Protein AF-A0A950D1C5-F1 (afdb_monomer_lite)

Radius of gyration: 20.94 Å; chains: 1; bounding box: 61×50×45 Å

pLDDT: mean 92.1, std 10.23, range [41.41, 98.81]

Secondary structure (DSSP, 8-state):
------PPPP-------HHHHHHHHHHHHHHHTT-HHHHHHHHHHHHHHS--GGGGEEEEEEE--TTHHHHHHHTTEEEEEEEEETTEEEEEETTS---EEEEE-SSS-SEEEEEEEES-HHHHHHHTT-----BS-TT-SEEEEEE--SSSEEEEEEESS--S--SSSSHHHHTTTT-TTHHHHHHHHHHHHHT-----SSHHHHHHHHHHHHHHHHHHHT-HHHHHHHHHHHHHHHHHT-

Sequence (242 aa):
MSTATTVPAPVFDWKRWPESEALIENWIESALAGNAFAATLSERMPAETSARFQDWVDHLVVSDRPGLGRRLDGLGFVRQAAMYTVGVPVHAHENGIFPRVALASGSGPEVREVALKVESVADFSRAHDLGLEIEGYALGPYRVGRIPGERTSLAVVERRGYAGFEPFPGELAREGRMRPHAARDALAARDLWLARRRRFDDDAEGFDATEATLARMIELAGSVDLACHLVFEVERAYWQSR

Structure (mmCIF, N/CA/C/O backbone):
data_AF-A0A950D1C5-F1
#
_entry.id   AF-A0A950D1C5-F1
#
loop_
_atom_site.group_PDB
_atom_site.id
_atom_site.type_symbol
_atom_site.label_atom_id
_atom_site.label_alt_id
_atom_site.label_comp_id
_atom_site.label_asym_id
_atom_site.label_entity_id
_atom_site.label_seq_id
_atom_site.pdbx_PDB_ins_code
_atom_site.Cartn_x
_atom_site.Cartn_y
_atom_site.Cartn_z
_atom_site.occupancy
_atom_site.B_iso_or_equiv
_atom_site.auth_seq_id
_atom_site.auth_comp_id
_atom_site.auth_asym_id
_atom_site.auth_atom_id
_atom_site.pdbx_PDB_model_num
ATOM 1 N N . MET A 1 1 ? 41.773 30.738 -9.554 1.00 41.41 1 MET A N 1
ATOM 2 C CA . MET A 1 1 ? 41.264 29.401 -9.188 1.00 41.41 1 MET A CA 1
ATOM 3 C C . MET A 1 1 ? 40.252 29.596 -8.075 1.00 41.41 1 MET A C 1
ATOM 5 O O . MET A 1 1 ? 40.636 30.077 -7.019 1.00 41.41 1 MET A O 1
ATOM 9 N N . SER A 1 2 ? 38.968 29.364 -8.352 1.00 44.12 2 SER A N 1
ATOM 10 C CA . SER A 1 2 ? 37.895 29.494 -7.362 1.00 44.12 2 SER A CA 1
ATOM 11 C C . SER A 1 2 ? 37.718 28.137 -6.687 1.00 44.12 2 SER A C 1
ATOM 13 O O . SER A 1 2 ? 37.431 27.147 -7.356 1.00 44.12 2 SER A O 1
ATOM 15 N N . THR A 1 3 ? 38.000 28.066 -5.391 1.00 42.56 3 THR A N 1
ATOM 16 C CA . THR A 1 3 ? 37.797 26.873 -4.569 1.00 42.56 3 THR A CA 1
ATOM 17 C C . THR A 1 3 ? 36.303 26.694 -4.332 1.00 42.56 3 THR A C 1
ATOM 19 O O . THR A 1 3 ? 35.698 27.478 -3.601 1.00 42.56 3 THR A O 1
ATOM 22 N N . ALA A 1 4 ? 35.712 25.677 -4.958 1.00 55.22 4 ALA A N 1
ATOM 23 C CA . ALA A 1 4 ? 34.354 25.246 -4.663 1.00 55.22 4 ALA A CA 1
ATOM 24 C C . ALA A 1 4 ? 34.269 24.837 -3.186 1.00 55.22 4 ALA A C 1
ATOM 26 O O . ALA A 1 4 ? 34.989 23.947 -2.734 1.00 55.22 4 ALA A O 1
ATOM 27 N N . THR A 1 5 ? 33.425 25.525 -2.423 1.00 52.59 5 THR A N 1
ATOM 28 C CA . THR A 1 5 ? 33.129 25.180 -1.034 1.00 52.59 5 THR A CA 1
ATOM 29 C C . THR A 1 5 ? 32.331 23.880 -1.029 1.00 52.59 5 THR A C 1
ATOM 31 O O . THR A 1 5 ? 31.170 23.855 -1.430 1.00 52.59 5 THR A O 1
ATOM 34 N N . THR A 1 6 ? 32.962 22.785 -0.615 1.00 61.16 6 THR A N 1
ATOM 35 C CA . THR A 1 6 ? 32.307 21.492 -0.420 1.00 61.16 6 THR A CA 1
ATOM 36 C C . THR A 1 6 ? 31.321 21.622 0.738 1.00 61.16 6 THR A C 1
ATOM 38 O O . THR A 1 6 ? 31.725 21.761 1.892 1.00 61.16 6 THR A O 1
ATOM 41 N N . VAL A 1 7 ? 30.022 21.621 0.440 1.00 68.94 7 VAL A N 1
ATOM 42 C CA . VAL A 1 7 ? 28.984 21.537 1.473 1.00 68.94 7 VAL A CA 1
ATOM 43 C C . VAL A 1 7 ? 29.065 20.131 2.082 1.00 68.94 7 VAL A C 1
ATOM 45 O O . VAL A 1 7 ? 29.028 19.158 1.323 1.00 68.94 7 VAL A O 1
ATOM 48 N N . PRO A 1 8 ? 29.228 19.983 3.409 1.00 70.56 8 PRO A N 1
ATOM 49 C CA . PRO A 1 8 ? 29.255 18.668 4.036 1.00 70.56 8 PRO A CA 1
ATOM 50 C C . PRO A 1 8 ? 27.922 17.950 3.798 1.00 70.56 8 PRO A C 1
ATOM 52 O O . PRO A 1 8 ? 26.857 18.566 3.861 1.00 70.56 8 PRO A O 1
ATOM 55 N N . ALA A 1 9 ? 27.988 16.649 3.506 1.00 71.38 9 ALA A N 1
ATOM 56 C CA . ALA A 1 9 ? 26.797 15.830 3.319 1.00 71.38 9 ALA A CA 1
ATOM 57 C C . ALA A 1 9 ? 25.926 15.865 4.591 1.00 71.38 9 ALA A C 1
ATOM 59 O O . ALA A 1 9 ? 26.476 15.854 5.698 1.00 71.38 9 ALA A O 1
ATOM 60 N N . PRO A 1 10 ? 24.588 15.915 4.460 1.00 70.94 10 PRO A N 1
ATOM 61 C CA . PRO A 1 10 ? 23.704 15.896 5.616 1.00 70.94 10 PRO A CA 1
ATOM 62 C C . PRO A 1 10 ? 23.944 14.621 6.431 1.00 70.94 10 PRO A C 1
ATOM 64 O O . PRO A 1 10 ?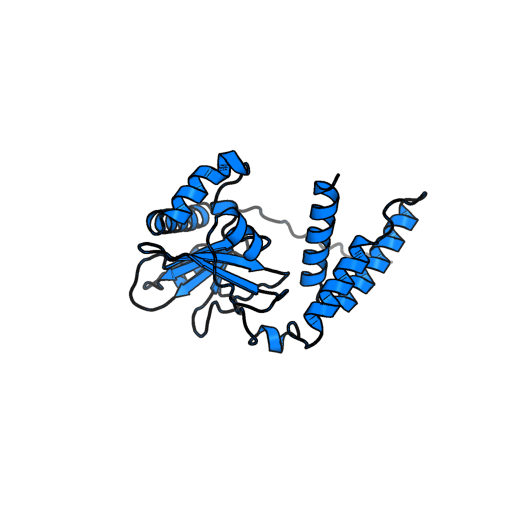 23.961 13.514 5.892 1.00 70.94 10 PRO A O 1
ATOM 67 N N . VAL A 1 11 ? 24.148 14.783 7.738 1.00 76.62 11 VAL A N 1
ATOM 68 C CA . VAL A 1 11 ? 24.263 13.660 8.672 1.00 76.62 11 VAL A CA 1
ATOM 69 C C . VAL A 1 11 ? 22.859 13.111 8.898 1.00 76.62 11 VAL A C 1
ATOM 71 O O . VAL A 1 11 ? 22.006 13.803 9.450 1.00 76.62 11 VAL A O 1
ATOM 74 N N . PHE A 1 12 ? 22.607 11.889 8.436 1.00 73.06 12 PHE A N 1
ATOM 75 C CA . PHE A 1 12 ? 21.336 11.209 8.661 1.00 73.06 12 PHE A CA 1
ATOM 76 C C . PHE A 1 12 ? 21.314 10.607 10.073 1.00 73.06 12 PHE A C 1
ATOM 78 O O . PHE A 1 12 ? 22.155 9.766 10.398 1.00 73.06 12 PHE A O 1
ATOM 85 N N . ASP A 1 13 ? 20.373 11.047 10.910 1.00 77.50 13 ASP A N 1
ATOM 86 C CA . ASP A 1 13 ? 20.197 10.556 12.281 1.00 77.50 13 ASP A CA 1
ATOM 87 C C . ASP A 1 13 ? 19.170 9.415 12.317 1.00 77.50 13 ASP A C 1
ATOM 89 O O . ASP A 1 13 ? 17.963 9.625 12.172 1.00 77.50 13 ASP A O 1
ATOM 93 N N . TRP A 1 14 ? 19.654 8.182 12.485 1.00 78.75 14 TRP A N 1
ATOM 94 C CA . TRP A 1 14 ? 18.808 6.993 12.579 1.00 78.75 14 TRP A CA 1
ATOM 95 C C . TRP A 1 14 ? 18.100 6.937 13.937 1.00 78.75 14 TRP A C 1
ATOM 97 O O . TRP A 1 14 ? 18.590 6.344 14.901 1.00 78.75 14 TRP A O 1
ATOM 107 N N . LYS A 1 15 ? 16.903 7.523 14.001 1.00 86.69 15 LYS A N 1
ATOM 108 C CA . LYS A 1 15 ? 16.048 7.493 15.189 1.00 86.69 15 LYS A CA 1
ATOM 109 C C . LYS A 1 15 ? 15.131 6.263 15.209 1.00 86.69 15 LYS A C 1
ATOM 111 O O . L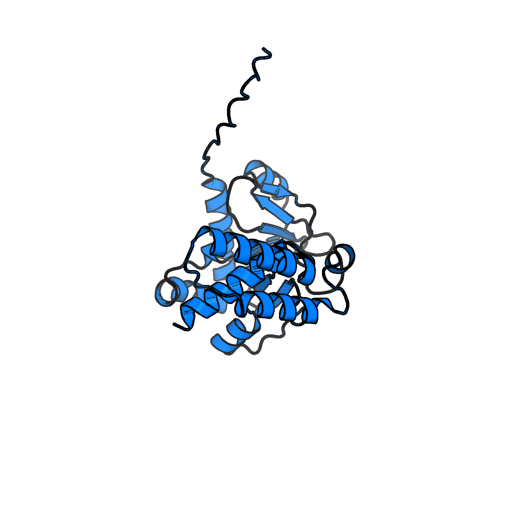YS A 1 15 ? 14.536 5.891 14.202 1.00 86.69 15 LYS A O 1
ATOM 116 N N . ARG A 1 16 ? 14.976 5.662 16.394 1.00 91.00 16 ARG A N 1
ATOM 117 C CA . ARG A 1 16 ? 13.954 4.637 16.677 1.00 91.00 16 ARG A CA 1
ATOM 118 C C . ARG A 1 16 ? 12.670 5.284 17.203 1.00 91.00 16 ARG A C 1
ATOM 120 O O . ARG A 1 16 ? 12.738 6.316 17.869 1.00 91.00 16 ARG A O 1
ATOM 127 N N . TRP A 1 17 ? 11.531 4.639 16.954 1.00 94.62 17 TRP A N 1
ATOM 128 C CA . TRP A 1 17 ? 10.194 5.149 17.292 1.00 94.62 17 TRP A CA 1
ATOM 129 C C . TRP A 1 17 ? 9.341 4.098 18.031 1.00 94.62 17 TRP A C 1
ATOM 131 O O . TRP A 1 17 ? 8.301 3.687 17.516 1.00 94.62 17 TRP A O 1
ATOM 141 N N . PRO A 1 18 ? 9.779 3.621 19.213 1.00 96.00 18 PRO A N 1
ATOM 142 C CA . PRO A 1 18 ? 9.128 2.504 19.901 1.00 96.00 18 PRO A CA 1
ATOM 143 C C . PRO A 1 18 ? 7.702 2.828 20.367 1.00 96.00 18 PRO A C 1
ATOM 145 O O . PRO A 1 18 ? 6.844 1.954 20.374 1.00 96.00 18 PRO A O 1
ATOM 148 N N . GLU A 1 19 ? 7.406 4.080 20.724 1.00 97.56 19 GLU A N 1
ATOM 149 C CA . GLU A 1 19 ? 6.050 4.484 21.107 1.00 97.56 19 GLU A CA 1
ATOM 150 C C . GLU A 1 19 ? 5.089 4.498 19.909 1.00 97.56 19 GLU A C 1
ATOM 152 O O . GLU A 1 19 ? 3.907 4.179 20.062 1.00 97.56 19 GLU A O 1
ATOM 157 N N . SER A 1 20 ? 5.590 4.853 18.722 1.00 97.19 20 SER A N 1
ATOM 158 C CA . SER A 1 20 ? 4.832 4.800 17.468 1.00 97.19 20 SER A CA 1
ATOM 159 C C . SER A 1 20 ? 4.580 3.352 17.056 1.00 97.19 20 SER A C 1
ATOM 161 O O . SER A 1 20 ? 3.451 3.006 16.722 1.00 97.19 20 SER A O 1
ATOM 163 N N . GLU A 1 21 ? 5.603 2.500 17.154 1.00 96.88 21 GLU A N 1
ATOM 164 C CA . GLU A 1 21 ? 5.503 1.058 16.911 1.00 96.88 21 GLU A CA 1
ATOM 165 C C . GLU A 1 21 ? 4.466 0.412 17.832 1.00 96.88 21 GLU A C 1
ATOM 167 O O . GLU A 1 21 ? 3.489 -0.147 17.341 1.00 96.88 21 GLU A O 1
ATOM 172 N N . ALA A 1 22 ? 4.585 0.613 19.147 1.00 97.88 22 ALA A N 1
ATOM 173 C CA . ALA A 1 22 ? 3.641 0.070 20.116 1.00 97.88 22 ALA A CA 1
ATOM 174 C C . ALA A 1 22 ? 2.200 0.549 19.867 1.00 97.88 22 ALA A C 1
ATOM 176 O O . ALA A 1 22 ? 1.253 -0.213 20.048 1.00 97.88 22 ALA A O 1
ATOM 177 N N . LEU A 1 23 ? 1.991 1.806 19.455 1.00 97.94 23 LEU A N 1
ATOM 178 C CA . LEU A 1 23 ? 0.652 2.289 19.103 1.00 97.94 23 LEU A CA 1
ATOM 179 C C . LEU A 1 23 ? 0.067 1.522 17.908 1.00 97.94 23 LEU A C 1
ATOM 181 O O . LEU A 1 23 ? -1.087 1.098 17.966 1.00 97.94 23 LEU A O 1
ATOM 185 N N . ILE A 1 24 ? 0.853 1.353 16.844 1.00 98.31 24 ILE A N 1
ATOM 186 C CA . ILE A 1 24 ? 0.426 0.646 15.634 1.00 98.31 24 ILE A CA 1
ATOM 187 C C . ILE A 1 24 ? 0.171 -0.835 15.928 1.00 98.31 24 ILE A C 1
ATOM 189 O O . ILE A 1 24 ? -0.862 -1.355 15.510 1.00 98.31 24 ILE A O 1
ATOM 193 N N . GLU A 1 25 ? 1.054 -1.498 16.675 1.00 98.25 25 GLU A N 1
ATOM 194 C CA . GLU A 1 25 ? 0.898 -2.907 17.051 1.00 98.25 25 GLU A CA 1
ATOM 195 C C . GLU A 1 25 ? -0.391 -3.133 17.847 1.00 98.25 25 GLU A C 1
ATOM 197 O O . GLU A 1 25 ? -1.196 -3.981 17.470 1.00 98.25 25 GLU A O 1
ATOM 202 N N . ASN A 1 26 ? -0.673 -2.290 18.848 1.00 98.44 26 ASN A N 1
ATOM 203 C CA . ASN A 1 26 ? -1.920 -2.366 19.617 1.00 98.44 26 ASN A CA 1
ATOM 204 C C . ASN A 1 26 ? -3.172 -2.214 18.731 1.00 98.44 26 ASN A C 1
ATOM 206 O O . ASN A 1 26 ? -4.191 -2.873 18.954 1.00 98.44 26 ASN A O 1
ATOM 210 N N . TRP A 1 27 ? -3.129 -1.345 17.715 1.00 98.69 27 TRP A N 1
ATOM 211 C CA . TRP A 1 27 ? -4.243 -1.207 16.775 1.00 98.69 27 TRP A CA 1
ATOM 212 C C . TRP A 1 27 ? -4.385 -2.409 15.845 1.00 98.69 27 TRP A C 1
ATOM 214 O O . TRP A 1 27 ? -5.510 -2.836 15.587 1.00 98.69 27 TRP A O 1
ATOM 224 N N . ILE A 1 28 ? -3.281 -2.982 15.371 1.00 98.69 28 ILE A N 1
ATOM 225 C CA . ILE A 1 28 ? -3.317 -4.201 14.557 1.00 98.69 28 ILE A CA 1
ATOM 226 C C . ILE A 1 28 ? -3.878 -5.362 15.385 1.00 98.69 28 ILE A C 1
ATOM 228 O O . ILE A 1 28 ? -4.788 -6.043 14.921 1.00 98.69 28 ILE A O 1
ATOM 232 N N . GLU A 1 29 ? -3.436 -5.547 16.628 1.00 98.50 29 GLU A N 1
ATOM 233 C CA . GLU A 1 29 ? -3.978 -6.568 17.535 1.00 98.50 29 GLU A CA 1
ATOM 234 C C . GLU A 1 29 ? -5.486 -6.391 17.769 1.00 98.50 29 GLU A C 1
ATOM 236 O O . GLU A 1 29 ? -6.257 -7.348 17.658 1.00 98.50 29 GLU A O 1
ATOM 241 N N . SER A 1 30 ? -5.930 -5.156 18.024 1.00 98.19 30 SER A N 1
ATOM 242 C CA . SER A 1 30 ? -7.352 -4.821 18.177 1.00 98.19 30 SER A CA 1
ATOM 243 C C . SER A 1 30 ? -8.161 -5.145 16.914 1.00 98.19 30 SER A C 1
ATOM 245 O O . SER A 1 30 ? -9.272 -5.674 17.008 1.00 98.19 30 SER A O 1
ATOM 247 N N . ALA A 1 31 ? -7.589 -4.888 15.733 1.00 98.50 31 ALA A N 1
ATOM 248 C CA . ALA A 1 31 ? -8.197 -5.209 14.448 1.00 98.50 31 ALA A CA 1
ATOM 249 C C . ALA A 1 31 ? -8.311 -6.718 14.206 1.00 98.50 31 ALA A C 1
ATOM 251 O O . ALA A 1 31 ? -9.371 -7.187 13.791 1.00 98.50 31 ALA A O 1
ATOM 252 N N . LEU A 1 32 ? -7.256 -7.485 14.502 1.00 98.62 32 LEU A N 1
ATOM 253 C CA . LEU A 1 32 ? -7.265 -8.948 14.399 1.00 98.62 32 LEU A CA 1
ATOM 254 C C . LEU A 1 32 ? -8.307 -9.552 15.352 1.00 98.62 32 LEU A C 1
ATOM 256 O O . LEU A 1 32 ? -9.095 -10.403 14.952 1.00 98.62 32 LEU A O 1
ATOM 260 N N . ALA A 1 33 ? -8.421 -9.028 16.575 1.00 98.31 33 ALA A N 1
ATOM 261 C CA . ALA A 1 33 ? -9.477 -9.408 17.518 1.00 98.31 33 ALA A CA 1
ATOM 262 C C . ALA A 1 33 ? -10.895 -8.962 17.090 1.00 98.31 33 ALA A C 1
ATOM 264 O O . ALA A 1 33 ? -11.879 -9.247 17.783 1.00 98.31 33 ALA A O 1
ATOM 265 N N . GLY A 1 34 ? -11.019 -8.187 16.013 1.00 98.12 34 GLY A N 1
ATOM 266 C CA . GLY A 1 34 ? -12.277 -7.729 15.427 1.00 98.12 34 GLY A CA 1
ATOM 267 C C . GLY A 1 34 ? -12.612 -8.375 14.084 1.00 98.12 34 GLY A C 1
ATOM 268 O O . GLY A 1 34 ? -13.634 -7.990 13.511 1.00 98.12 34 GLY A O 1
ATOM 269 N N . ASN A 1 35 ? -11.767 -9.284 13.582 1.00 98.69 35 ASN A N 1
ATOM 270 C CA . ASN A 1 35 ? -11.946 -9.968 12.306 1.00 98.69 35 ASN A CA 1
ATOM 271 C C . ASN A 1 35 ? -11.338 -11.383 12.345 1.00 98.69 35 ASN A C 1
ATOM 273 O O . ASN A 1 35 ? -10.126 -11.549 12.185 1.00 98.69 35 ASN A O 1
ATOM 277 N N . ALA A 1 36 ? -12.176 -12.410 12.515 1.00 98.62 36 ALA A N 1
ATOM 278 C CA . ALA A 1 36 ? -11.707 -13.795 12.630 1.00 98.62 36 ALA A CA 1
ATOM 279 C C . ALA A 1 36 ? -10.876 -14.272 11.422 1.00 98.62 36 ALA A C 1
ATOM 281 O O . ALA A 1 36 ? -9.871 -14.960 11.600 1.00 98.62 36 ALA A O 1
ATOM 282 N N . PHE A 1 37 ? -11.245 -13.875 10.199 1.00 98.62 37 PHE A N 1
ATOM 283 C CA . PHE A 1 37 ? -10.479 -14.235 9.003 1.00 98.62 37 PHE A CA 1
ATOM 284 C C . PHE A 1 37 ? -9.066 -13.634 9.039 1.00 98.62 37 PHE A C 1
ATOM 286 O O . PHE A 1 37 ? -8.088 -14.342 8.792 1.00 98.62 37 PHE A O 1
ATOM 293 N N . ALA A 1 38 ? -8.945 -12.348 9.382 1.00 98.62 38 ALA A N 1
ATOM 294 C CA . ALA A 1 38 ? -7.652 -11.678 9.496 1.00 98.62 38 ALA A CA 1
ATOM 295 C C . ALA A 1 38 ? -6.781 -12.306 10.595 1.00 98.62 38 ALA A C 1
ATOM 297 O O . ALA A 1 38 ? -5.585 -12.496 10.383 1.00 98.62 38 ALA A O 1
ATOM 298 N N . ALA A 1 39 ? -7.373 -12.674 11.737 1.00 98.75 39 ALA A N 1
ATOM 299 C CA . ALA A 1 39 ? -6.669 -13.359 12.821 1.00 98.75 39 ALA A CA 1
ATOM 300 C C . ALA A 1 39 ? -6.081 -14.700 12.360 1.00 98.75 39 ALA A C 1
ATOM 302 O O . ALA A 1 39 ? -4.876 -14.915 12.477 1.00 98.75 39 ALA A O 1
ATOM 303 N N . THR A 1 40 ? -6.898 -15.562 11.745 1.00 98.56 40 THR A N 1
ATOM 304 C CA . THR A 1 40 ? -6.429 -16.849 11.210 1.00 98.56 40 THR A CA 1
ATOM 305 C C . THR A 1 40 ? -5.371 -16.669 10.123 1.00 98.56 40 THR A C 1
ATOM 307 O O . THR A 1 40 ? -4.410 -17.435 10.058 1.00 98.56 40 THR A O 1
ATOM 310 N N . LEU A 1 41 ? -5.513 -15.659 9.261 1.00 98.38 41 LEU A N 1
ATOM 311 C CA . LEU A 1 41 ? -4.489 -15.343 8.270 1.00 98.38 41 LEU A CA 1
ATOM 312 C C . LEU A 1 41 ? -3.169 -14.939 8.945 1.00 98.38 41 LEU A C 1
ATOM 314 O O . LEU A 1 41 ? -2.120 -15.466 8.584 1.00 98.38 41 LEU A O 1
ATOM 318 N N . SER A 1 42 ? -3.226 -14.065 9.952 1.00 98.50 42 SER A N 1
ATOM 319 C CA . SER A 1 42 ? -2.058 -13.610 10.714 1.00 98.50 42 SER A CA 1
ATOM 320 C C . SER A 1 42 ? -1.301 -14.765 11.376 1.00 98.50 42 SER A C 1
ATOM 322 O O . SER A 1 42 ? -0.075 -14.813 11.308 1.00 98.50 42 SER A O 1
ATOM 324 N N . GLU A 1 43 ? -2.016 -15.742 11.940 1.00 98.38 43 GLU A N 1
ATOM 325 C CA . GLU A 1 43 ? -1.421 -16.944 12.544 1.00 98.38 43 GLU A CA 1
ATOM 326 C C . GLU A 1 43 ? -0.670 -17.816 11.524 1.00 98.38 43 GLU A C 1
ATOM 328 O O . GLU A 1 43 ? 0.357 -18.417 11.845 1.00 98.38 43 GLU A O 1
ATOM 333 N N . AR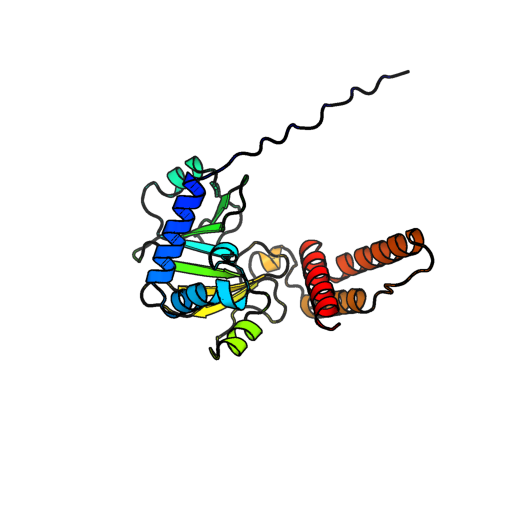G A 1 44 ? -1.164 -17.879 10.284 1.00 98.00 44 ARG A N 1
ATOM 334 C CA . ARG A 1 44 ? -0.603 -18.715 9.213 1.00 98.00 44 ARG A CA 1
ATOM 335 C C . ARG A 1 44 ? 0.600 -18.083 8.517 1.00 98.00 44 ARG A C 1
ATOM 337 O O . ARG A 1 44 ? 1.522 -18.800 8.124 1.00 98.00 44 ARG A O 1
ATOM 344 N N . MET A 1 45 ? 0.612 -16.757 8.369 1.00 97.44 45 MET A N 1
ATOM 345 C CA . MET A 1 45 ? 1.624 -16.030 7.590 1.00 97.44 45 MET A CA 1
ATOM 346 C C . MET A 1 45 ? 3.081 -16.344 7.980 1.00 97.44 45 MET A C 1
ATOM 348 O O . MET A 1 45 ? 3.877 -16.599 7.075 1.00 97.44 45 MET A O 1
ATOM 352 N N . PRO A 1 46 ? 3.472 -16.434 9.267 1.00 97.62 46 PRO A N 1
ATOM 353 C CA . PRO A 1 46 ? 4.849 -16.779 9.616 1.00 97.62 46 PRO A CA 1
ATOM 354 C C . PRO A 1 46 ? 5.294 -18.129 9.041 1.00 97.62 46 PRO A C 1
ATOM 356 O O . PRO A 1 46 ? 6.415 -18.248 8.549 1.00 97.62 46 PRO A O 1
ATOM 359 N N . ALA A 1 47 ? 4.413 -19.133 9.058 1.00 97.81 47 ALA A N 1
ATOM 360 C CA . ALA A 1 47 ? 4.713 -20.465 8.543 1.00 97.81 47 ALA A CA 1
ATOM 361 C C . ALA A 1 47 ? 4.668 -20.529 7.008 1.00 97.81 47 ALA A C 1
ATOM 363 O O . ALA A 1 47 ? 5.475 -21.230 6.402 1.00 97.81 47 ALA A O 1
ATOM 364 N N . GLU A 1 48 ? 3.741 -19.804 6.378 1.00 96.19 48 GLU A N 1
ATOM 365 C CA . GLU A 1 48 ? 3.513 -19.873 4.927 1.00 96.19 48 GLU A CA 1
ATOM 366 C C . GLU A 1 48 ? 4.408 -18.918 4.124 1.00 96.19 48 GLU A C 1
ATOM 368 O O . GLU A 1 48 ? 4.749 -19.212 2.979 1.00 96.19 48 GLU A O 1
ATOM 373 N N . THR A 1 49 ? 4.805 -17.783 4.704 1.00 93.19 49 THR A N 1
ATOM 374 C CA . THR A 1 49 ? 5.515 -16.711 3.987 1.00 93.19 49 THR A CA 1
ATOM 375 C C . THR A 1 49 ? 6.756 -16.195 4.711 1.00 93.19 49 THR A C 1
ATOM 377 O O . THR A 1 49 ? 7.426 -15.311 4.181 1.00 93.19 49 THR A O 1
ATOM 380 N N . SER A 1 50 ? 7.068 -16.695 5.916 1.00 95.75 50 SER A N 1
ATOM 381 C CA . SER A 1 50 ? 8.153 -16.165 6.767 1.00 95.75 50 SER A CA 1
ATOM 382 C C . SER A 1 50 ? 8.041 -14.658 7.045 1.00 95.75 50 SER A C 1
ATOM 384 O O . SER A 1 50 ? 9.044 -13.993 7.296 1.00 95.75 50 SER A O 1
ATOM 386 N N . ALA A 1 51 ? 6.821 -14.115 7.002 1.00 95.75 51 ALA A N 1
ATOM 387 C CA . ALA A 1 51 ? 6.530 -12.709 7.264 1.00 95.75 51 ALA A CA 1
ATOM 388 C C . ALA A 1 51 ? 5.413 -12.579 8.302 1.00 95.75 51 ALA A C 1
ATOM 390 O O . ALA A 1 51 ? 4.610 -13.496 8.480 1.00 95.75 51 ALA A O 1
ATOM 391 N N . ARG A 1 52 ? 5.353 -11.435 8.988 1.00 97.00 52 ARG A N 1
ATOM 392 C CA . ARG A 1 52 ? 4.276 -11.134 9.937 1.00 97.00 52 ARG A CA 1
ATOM 393 C C . ARG A 1 52 ? 3.178 -10.349 9.229 1.00 97.00 52 ARG A C 1
ATOM 395 O O . ARG A 1 52 ? 3.461 -9.568 8.324 1.00 97.00 52 ARG A O 1
ATOM 402 N N . PHE A 1 53 ? 1.940 -10.477 9.702 1.00 97.81 53 PHE A N 1
ATOM 403 C CA . PHE A 1 53 ? 0.808 -9.696 9.189 1.00 97.81 53 PHE A CA 1
ATOM 404 C C . PHE A 1 53 ? 1.080 -8.185 9.221 1.00 97.81 53 PHE A C 1
ATOM 406 O O . PHE A 1 53 ? 0.819 -7.488 8.245 1.00 97.81 53 PHE A O 1
ATOM 413 N N . GLN A 1 54 ? 1.674 -7.688 10.313 1.00 96.81 54 GLN A N 1
ATOM 414 C CA . GLN A 1 54 ? 1.998 -6.267 10.490 1.00 96.81 54 GLN A CA 1
ATOM 415 C C . GLN A 1 54 ? 2.953 -5.711 9.427 1.00 96.81 54 GLN A C 1
ATOM 417 O O . GLN A 1 54 ? 2.851 -4.539 9.079 1.00 96.81 54 GLN A O 1
ATOM 422 N N . ASP A 1 55 ? 3.831 -6.553 8.870 1.00 95.94 55 ASP A N 1
ATOM 423 C CA . ASP A 1 55 ? 4.786 -6.140 7.836 1.00 95.94 55 ASP A CA 1
ATOM 424 C C . ASP A 1 55 ? 4.078 -5.865 6.489 1.00 95.94 55 ASP A C 1
ATOM 426 O O . ASP A 1 55 ? 4.666 -5.283 5.580 1.00 95.94 55 ASP A O 1
ATOM 430 N N . TRP A 1 56 ? 2.817 -6.295 6.350 1.00 97.38 56 TRP A N 1
ATOM 431 C CA . TRP A 1 56 ? 2.012 -6.210 5.127 1.00 97.38 56 TRP A CA 1
ATOM 432 C C . TRP A 1 56 ? 0.851 -5.214 5.253 1.00 97.38 56 TRP A C 1
ATOM 434 O O . TRP A 1 56 ? 0.089 -5.033 4.302 1.00 97.38 56 TRP A O 1
ATOM 444 N N . VAL A 1 57 ? 0.681 -4.565 6.409 1.00 98.56 57 VAL A N 1
ATOM 445 C CA . VAL A 1 57 ? -0.403 -3.597 6.611 1.00 98.56 57 VAL A CA 1
ATOM 446 C C . VAL A 1 57 ? -0.135 -2.341 5.777 1.00 98.56 57 VAL A C 1
ATOM 448 O O . VAL A 1 57 ? 0.865 -1.652 5.953 1.00 98.56 57 VAL A O 1
ATOM 451 N N . ASP A 1 58 ? -1.061 -2.030 4.871 1.00 98.31 58 ASP A N 1
ATOM 452 C CA . ASP A 1 58 ? -1.032 -0.839 4.019 1.00 98.31 58 ASP A CA 1
ATOM 453 C C . ASP A 1 58 ? -1.396 0.416 4.823 1.00 98.31 58 ASP A C 1
ATOM 455 O O . ASP A 1 58 ? -0.693 1.431 4.819 1.00 98.31 58 ASP A O 1
ATOM 459 N N . HIS A 1 59 ? -2.527 0.340 5.524 1.00 98.69 59 HIS A N 1
ATOM 460 C CA . HIS A 1 59 ? -3.058 1.421 6.337 1.00 98.69 59 HIS A CA 1
ATOM 461 C C . HIS A 1 59 ? -4.067 0.912 7.373 1.00 98.69 59 HIS A C 1
ATOM 463 O O . HIS A 1 59 ? -4.546 -0.223 7.319 1.00 98.69 59 HIS A O 1
ATOM 469 N N . LEU A 1 60 ? -4.403 1.791 8.313 1.00 98.75 60 LEU A N 1
ATOM 470 C CA . LEU A 1 60 ? -5.431 1.599 9.329 1.00 98.75 60 LEU A CA 1
ATOM 471 C C . LEU A 1 60 ? -6.468 2.715 9.222 1.00 98.75 60 LEU A C 1
ATOM 473 O O . LEU A 1 60 ? -6.112 3.885 9.065 1.00 98.75 60 LEU A O 1
ATOM 477 N N . VAL A 1 61 ? -7.744 2.370 9.374 1.00 98.56 61 VAL A N 1
ATOM 478 C CA . VAL A 1 61 ? -8.822 3.340 9.585 1.00 98.56 61 VAL A CA 1
ATOM 479 C C . VAL A 1 61 ? -9.236 3.269 11.045 1.00 98.56 61 VAL A C 1
ATOM 481 O O . VAL A 1 61 ? -9.835 2.287 11.493 1.00 98.56 61 VAL A O 1
ATOM 484 N N . VAL A 1 62 ? -8.929 4.321 11.796 1.00 98.38 62 VAL A N 1
ATOM 485 C CA . VAL A 1 62 ? -9.187 4.404 13.236 1.00 98.38 62 VAL A CA 1
ATOM 486 C C . VAL A 1 62 ? -10.221 5.481 13.532 1.00 98.38 62 VAL A C 1
ATOM 488 O O . VAL A 1 62 ? -10.323 6.490 12.834 1.00 98.38 62 VAL A O 1
ATOM 491 N N . SER A 1 63 ? -11.024 5.265 14.568 1.00 97.38 63 SER A N 1
ATOM 492 C CA . SER A 1 63 ? -12.007 6.247 15.012 1.00 97.38 63 SER A CA 1
ATOM 493 C C . SER A 1 63 ? -11.312 7.491 15.563 1.00 97.38 63 SER A C 1
ATOM 495 O O . SER A 1 63 ? -10.505 7.395 16.486 1.00 97.38 63 SER A O 1
ATOM 497 N N . ASP A 1 64 ? -11.681 8.663 15.052 1.00 96.19 64 ASP A N 1
ATOM 498 C CA . ASP A 1 64 ? -11.152 9.942 15.522 1.00 96.19 64 ASP A CA 1
ATOM 499 C C . ASP A 1 64 ? -11.691 10.269 16.923 1.00 96.19 64 ASP A C 1
ATOM 501 O O . ASP A 1 64 ? -12.849 10.662 17.104 1.00 96.19 64 ASP A O 1
ATOM 505 N N . ARG A 1 65 ? -10.859 10.036 17.942 1.00 93.12 65 ARG A N 1
ATOM 506 C CA . ARG A 1 65 ? -11.162 10.339 19.346 1.00 93.12 65 ARG A CA 1
ATOM 507 C C . ARG A 1 65 ? -10.526 11.675 19.742 1.00 93.12 65 ARG A C 1
ATOM 509 O O . ARG A 1 65 ? -9.446 12.001 19.248 1.00 93.12 65 ARG A O 1
ATOM 516 N N . PRO A 1 66 ? -11.131 12.437 20.675 1.00 93.88 66 PRO A N 1
ATOM 517 C CA . PRO A 1 66 ? -10.571 13.708 21.123 1.00 93.88 66 PRO A CA 1
ATOM 518 C C . PRO A 1 66 ? -9.088 13.600 21.501 1.00 93.88 66 PRO A C 1
ATOM 520 O O . PRO A 1 66 ? -8.707 12.790 22.342 1.00 93.88 66 PRO A O 1
ATOM 523 N N . GLY A 1 67 ? -8.252 14.427 20.869 1.00 93.81 67 GLY A N 1
ATOM 524 C CA . GLY A 1 67 ? -6.808 14.471 21.113 1.00 93.81 67 GLY A CA 1
ATOM 525 C C . GLY A 1 67 ? -5.967 13.468 20.315 1.00 93.81 67 GLY A C 1
ATOM 526 O O . GLY A 1 67 ? -4.742 13.568 20.371 1.00 93.81 67 GLY A O 1
ATOM 527 N N . LEU A 1 68 ? -6.574 12.559 19.539 1.00 95.81 68 LEU A N 1
ATOM 528 C CA . LEU A 1 68 ? -5.837 11.546 18.780 1.00 95.81 68 LEU A CA 1
ATOM 529 C C . LEU A 1 68 ? -4.912 12.159 17.719 1.00 95.81 68 LEU A C 1
ATOM 531 O O . LEU A 1 68 ? -3.745 11.785 17.665 1.00 95.81 68 LEU A O 1
ATOM 535 N N . GLY A 1 69 ? -5.379 13.148 16.949 1.00 95.19 69 GLY A N 1
ATOM 536 C CA . GLY A 1 69 ? -4.526 13.855 15.981 1.00 95.19 69 GLY A CA 1
ATOM 537 C C . GLY A 1 69 ? -3.274 14.464 16.628 1.00 95.19 69 GLY A C 1
ATOM 538 O O . GLY A 1 69 ? -2.162 14.195 16.196 1.00 95.19 69 GLY A O 1
ATOM 539 N N . ARG A 1 70 ? -3.429 15.163 17.763 1.00 96.19 70 ARG A N 1
ATOM 540 C CA . ARG A 1 70 ? -2.290 15.730 18.512 1.00 96.19 70 ARG A CA 1
ATOM 541 C C . ARG A 1 70 ? -1.340 14.648 19.037 1.00 96.19 70 ARG A C 1
ATOM 543 O O . ARG A 1 70 ? -0.133 14.865 19.099 1.00 96.19 70 ARG A O 1
ATOM 550 N N . ARG A 1 71 ? -1.876 13.499 19.460 1.00 97.31 71 ARG A N 1
ATOM 551 C CA . ARG A 1 71 ? -1.061 12.354 19.889 1.00 97.31 71 ARG A CA 1
ATOM 552 C C . ARG A 1 71 ? -0.233 11.814 18.723 1.00 97.31 71 ARG A C 1
ATOM 554 O O . ARG A 1 71 ? 0.944 11.549 18.922 1.00 97.31 71 ARG A O 1
ATOM 561 N N . LEU A 1 72 ? -0.829 11.681 17.539 1.00 97.69 72 LEU A N 1
ATOM 562 C CA . LEU A 1 72 ? -0.129 11.268 16.322 1.00 97.69 72 LEU A CA 1
ATOM 563 C C . LEU A 1 72 ? 0.983 12.256 15.945 1.00 97.69 72 LEU A C 1
ATOM 565 O O . LEU A 1 72 ? 2.109 11.816 15.717 1.00 97.69 72 LEU A O 1
ATOM 569 N N . ASP A 1 73 ? 0.712 13.564 15.997 1.00 96.50 73 ASP A N 1
ATOM 570 C CA . ASP A 1 73 ? 1.727 14.601 15.758 1.00 96.50 73 ASP A CA 1
ATOM 571 C C . ASP A 1 73 ? 2.929 14.441 16.708 1.00 96.50 73 ASP A C 1
ATOM 573 O O . ASP A 1 73 ? 4.086 14.446 16.286 1.00 96.50 73 ASP A O 1
ATOM 577 N N . GLY A 1 74 ? 2.667 14.225 18.005 1.00 96.12 74 GLY A N 1
ATOM 578 C CA . GLY A 1 74 ? 3.710 13.987 19.011 1.00 96.12 74 GLY A CA 1
ATOM 579 C C . GLY A 1 74 ? 4.511 12.694 18.805 1.00 96.12 74 GLY A C 1
ATOM 580 O O . GLY A 1 74 ? 5.630 12.584 19.302 1.00 96.12 74 GLY A O 1
ATOM 581 N N . LEU A 1 75 ? 3.956 11.737 18.057 1.00 96.56 75 LEU A N 1
ATOM 582 C CA . LEU A 1 75 ? 4.576 10.462 17.690 1.00 96.56 75 LEU A CA 1
ATOM 583 C C . LEU A 1 75 ? 5.268 10.503 16.318 1.00 96.56 75 LEU A C 1
ATOM 585 O O . LEU A 1 75 ? 5.713 9.467 15.836 1.00 96.56 75 LEU A O 1
ATOM 589 N N . GLY A 1 76 ? 5.373 11.676 15.685 1.00 95.75 76 GLY A N 1
ATOM 590 C CA . GLY A 1 76 ? 6.078 11.845 14.410 1.00 95.75 76 GLY A CA 1
ATOM 591 C C . GLY A 1 76 ? 5.237 11.549 13.165 1.00 95.75 76 GLY A C 1
ATOM 592 O O . GLY A 1 76 ? 5.778 11.507 12.058 1.00 95.75 76 GLY A O 1
ATOM 593 N N . PHE A 1 77 ? 3.925 11.358 13.322 1.00 97.81 77 PHE A N 1
ATOM 594 C CA . PHE A 1 77 ? 3.000 11.308 12.195 1.00 97.81 77 PHE A CA 1
ATOM 595 C C . PHE A 1 77 ? 2.635 12.722 11.745 1.00 97.81 77 PHE A C 1
ATOM 597 O O . PHE A 1 77 ? 2.398 13.604 12.560 1.00 97.81 77 PHE A O 1
ATOM 604 N N . VAL A 1 78 ? 2.542 12.919 10.435 1.00 97.19 78 VAL A N 1
ATOM 605 C CA . VAL A 1 78 ? 2.205 14.196 9.809 1.00 97.19 78 VAL A CA 1
ATOM 606 C C . VAL A 1 78 ? 1.008 14.001 8.893 1.00 97.19 78 VAL A C 1
ATOM 608 O O . VAL A 1 78 ? 0.921 13.027 8.133 1.00 97.19 78 VAL A O 1
ATOM 611 N N . ARG A 1 79 ? 0.067 14.944 8.963 1.00 96.69 79 ARG A N 1
ATOM 612 C CA . ARG A 1 79 ? -1.107 14.968 8.095 1.00 96.69 79 ARG A CA 1
ATOM 613 C C . ARG A 1 79 ? -0.693 15.071 6.625 1.00 96.69 79 ARG A C 1
ATOM 615 O O . ARG A 1 79 ? 0.081 15.940 6.241 1.00 96.69 79 ARG A O 1
ATOM 622 N N . GLN A 1 80 ? -1.258 14.196 5.808 1.00 95.00 80 GLN A N 1
ATOM 623 C CA . GLN A 1 80 ? -1.018 14.112 4.375 1.00 95.00 80 GLN A CA 1
ATOM 624 C C . GLN A 1 80 ? -2.026 14.962 3.593 1.00 95.00 80 GLN A C 1
ATOM 626 O O . GLN A 1 80 ? -3.116 15.270 4.082 1.00 95.00 80 GLN A O 1
ATOM 631 N N . ALA A 1 81 ? -1.661 15.322 2.360 1.00 90.88 81 ALA A N 1
ATOM 632 C CA . ALA A 1 81 ? -2.571 15.990 1.430 1.00 90.88 81 ALA A CA 1
ATOM 633 C C . ALA A 1 81 ? -3.695 15.051 0.960 1.00 90.88 81 ALA A C 1
ATOM 635 O O . ALA A 1 81 ? -4.852 15.463 0.913 1.00 90.88 81 ALA A O 1
ATOM 636 N N . ALA A 1 82 ? -3.349 13.792 0.667 1.00 87.75 82 ALA A N 1
ATOM 637 C CA . ALA A 1 82 ? -4.305 12.763 0.278 1.00 87.75 82 ALA A CA 1
ATOM 638 C C . ALA A 1 82 ? -5.276 12.447 1.425 1.00 87.75 82 ALA A C 1
ATOM 640 O O . ALA A 1 82 ? -4.886 12.382 2.597 1.00 87.75 82 ALA A O 1
ATOM 641 N N . MET A 1 83 ? -6.534 12.200 1.075 1.00 91.69 83 MET A N 1
ATOM 642 C CA . MET A 1 83 ? -7.573 11.773 2.011 1.00 91.69 83 MET A CA 1
ATOM 643 C C . MET A 1 83 ? -7.931 10.305 1.779 1.00 91.69 83 MET A C 1
ATOM 645 O O . MET A 1 83 ? -7.787 9.792 0.673 1.00 91.69 83 MET A O 1
ATOM 649 N N . TYR A 1 84 ? -8.398 9.618 2.823 1.00 93.75 84 TYR A N 1
ATOM 650 C CA . TYR A 1 84 ? -8.863 8.232 2.685 1.00 93.75 84 TYR A CA 1
ATOM 651 C C . TYR A 1 84 ? -10.210 8.180 1.950 1.00 93.75 84 TYR A C 1
ATOM 653 O O . TYR A 1 84 ? -10.433 7.386 1.046 1.00 93.75 84 TYR A O 1
ATOM 661 N N . THR A 1 85 ? -11.098 9.090 2.334 1.00 89.38 85 THR A N 1
ATOM 662 C CA . THR A 1 85 ? -12.323 9.458 1.626 1.00 89.38 85 THR A CA 1
ATOM 663 C C . THR A 1 85 ? -12.637 10.913 1.976 1.00 89.38 85 THR A C 1
ATOM 665 O O . THR A 1 85 ? -11.922 11.531 2.774 1.00 89.38 85 THR A O 1
ATOM 668 N N . VAL A 1 86 ? -13.696 11.479 1.403 1.00 86.31 86 VAL A N 1
ATOM 669 C CA . VAL A 1 86 ? -14.078 12.880 1.612 1.00 86.31 86 VAL A CA 1
ATOM 670 C C . VAL A 1 86 ? -14.171 13.196 3.108 1.00 86.31 86 VAL A C 1
ATOM 672 O O . VAL A 1 86 ? -14.993 12.638 3.831 1.00 86.31 86 VAL A O 1
ATOM 675 N N . GLY A 1 87 ? -13.312 14.110 3.567 1.00 88.62 87 GLY A N 1
ATOM 676 C CA . GLY A 1 87 ? -13.297 14.583 4.951 1.00 88.62 87 GLY A CA 1
ATOM 677 C C . GLY A 1 87 ? -12.605 13.662 5.962 1.00 88.62 87 GLY A C 1
ATOM 678 O O . GLY A 1 87 ? -12.619 13.984 7.146 1.00 88.62 87 GLY A O 1
ATOM 679 N N . VAL A 1 88 ? -11.975 12.563 5.531 1.00 95.44 88 VAL A N 1
ATOM 680 C CA . VAL A 1 88 ? -11.238 11.640 6.411 1.00 95.44 88 VAL A CA 1
ATOM 681 C C . VAL A 1 88 ? -9.730 11.867 6.247 1.00 95.44 88 VAL A C 1
ATOM 683 O O . VAL A 1 88 ? -9.144 11.398 5.263 1.00 95.44 88 VAL A O 1
ATOM 686 N N . PRO A 1 89 ? -9.080 12.610 7.167 1.00 96.50 89 PRO A N 1
ATOM 687 C CA . PRO A 1 89 ? -7.666 12.940 7.048 1.00 96.50 89 PRO A CA 1
ATOM 688 C C . PRO A 1 89 ? -6.782 11.711 7.258 1.00 96.50 89 PRO A C 1
ATOM 690 O O . PRO A 1 89 ? -7.039 10.881 8.132 1.00 96.50 89 PRO A O 1
ATOM 693 N N . VAL A 1 90 ? -5.698 11.647 6.488 1.00 97.62 90 VAL A N 1
ATOM 694 C CA . VAL A 1 90 ? -4.673 10.605 6.581 1.00 97.62 90 VAL A CA 1
ATOM 695 C C . VAL A 1 90 ? -3.410 11.191 7.190 1.00 97.62 90 VAL A C 1
ATOM 697 O O . VAL A 1 90 ? -3.027 12.315 6.874 1.00 97.62 90 VAL A O 1
ATOM 700 N N . HIS A 1 91 ? -2.754 10.423 8.049 1.00 98.12 91 HIS A N 1
ATOM 701 C CA . HIS A 1 91 ? -1.465 10.749 8.640 1.00 98.12 91 HIS A CA 1
ATOM 702 C C . HIS A 1 91 ? -0.456 9.667 8.256 1.00 98.12 91 HIS A C 1
ATOM 704 O O . HIS A 1 91 ? -0.793 8.484 8.195 1.00 98.12 91 HIS A O 1
ATOM 710 N N . ALA A 1 92 ? 0.780 10.069 7.985 1.00 97.62 92 ALA A N 1
ATOM 711 C CA . ALA A 1 92 ? 1.886 9.160 7.707 1.00 97.62 92 ALA A CA 1
ATOM 712 C C . ALA A 1 92 ? 3.096 9.567 8.539 1.00 97.62 92 ALA A C 1
ATOM 714 O O . ALA A 1 92 ? 3.272 10.744 8.843 1.00 97.62 92 ALA A O 1
ATOM 715 N N . HIS A 1 93 ? 3.916 8.599 8.918 1.00 96.31 93 HIS A N 1
ATOM 716 C CA . HIS A 1 93 ? 5.122 8.861 9.682 1.00 96.31 93 HIS A CA 1
ATOM 717 C C . HIS A 1 93 ? 6.288 9.164 8.731 1.00 96.31 93 HIS A C 1
ATOM 719 O O . HIS A 1 93 ? 6.612 8.345 7.877 1.00 96.31 93 HIS A O 1
ATOM 725 N N . GLU A 1 94 ? 6.925 10.331 8.854 1.00 90.81 94 GLU A N 1
ATOM 726 C CA . GLU A 1 94 ? 7.948 10.775 7.883 1.00 90.81 94 GLU A CA 1
ATOM 727 C C . GLU A 1 94 ? 9.310 10.096 8.081 1.00 90.81 94 GLU A C 1
ATOM 729 O O . GLU A 1 94 ? 10.093 9.968 7.146 1.00 90.81 94 GLU A O 1
ATOM 734 N N . ASN A 1 95 ? 9.588 9.641 9.304 1.00 90.00 95 ASN A N 1
ATOM 735 C CA . ASN A 1 95 ? 10.915 9.173 9.720 1.00 90.00 95 ASN A CA 1
ATOM 736 C C . ASN A 1 95 ? 10.955 7.671 10.050 1.00 90.00 95 ASN A C 1
ATOM 738 O O . ASN A 1 95 ? 11.846 7.212 10.759 1.00 90.00 95 ASN A O 1
ATOM 742 N N . GLY A 1 96 ? 9.947 6.913 9.620 1.00 90.38 96 GLY A N 1
ATOM 743 C CA . GLY A 1 96 ? 9.758 5.513 9.993 1.00 90.38 96 GLY A CA 1
ATOM 744 C C . GLY A 1 96 ? 8.789 4.830 9.040 1.00 90.38 96 GLY A C 1
ATOM 745 O O . GLY A 1 96 ? 7.916 5.483 8.475 1.00 90.38 96 GLY A O 1
ATOM 746 N N . ILE A 1 97 ? 8.960 3.524 8.848 1.00 91.50 97 ILE A N 1
ATOM 747 C CA . ILE A 1 97 ? 8.120 2.732 7.948 1.00 91.50 97 ILE A CA 1
ATOM 748 C C . ILE A 1 97 ? 6.949 2.189 8.766 1.00 91.50 97 ILE A C 1
ATOM 750 O O . ILE A 1 97 ? 7.023 1.101 9.326 1.00 91.50 97 ILE A O 1
ATOM 754 N N . PHE A 1 98 ? 5.887 2.985 8.863 1.00 96.56 98 PHE A N 1
ATOM 755 C CA . PHE A 1 98 ? 4.635 2.603 9.514 1.00 96.56 98 PHE A CA 1
ATOM 756 C C . PHE A 1 98 ? 3.472 2.663 8.518 1.00 96.56 98 PHE A C 1
ATOM 758 O O . PHE A 1 98 ? 3.513 3.477 7.586 1.00 96.56 98 PHE A O 1
ATOM 765 N N . PRO A 1 99 ? 2.410 1.863 8.723 1.00 97.62 99 PRO A N 1
ATOM 766 C CA . PRO A 1 99 ? 1.173 2.017 7.976 1.00 97.62 99 PRO A CA 1
ATOM 767 C C . PRO A 1 99 ? 0.617 3.434 8.104 1.00 97.62 99 PRO A C 1
ATOM 769 O O . PRO A 1 99 ? 0.759 4.101 9.134 1.00 97.62 99 PRO A O 1
ATOM 772 N N . ARG A 1 100 ? -0.067 3.894 7.057 1.00 97.94 100 ARG A N 1
ATOM 773 C CA . ARG A 1 100 ? -0.778 5.176 7.112 1.00 97.94 100 ARG A CA 1
ATOM 774 C C . ARG A 1 100 ? -2.004 5.062 8.012 1.00 97.94 100 ARG A C 1
ATOM 776 O O . ARG A 1 100 ? -2.608 3.998 8.111 1.00 97.94 100 ARG A O 1
ATOM 783 N N . VAL A 1 101 ? -2.402 6.167 8.633 1.00 98.50 101 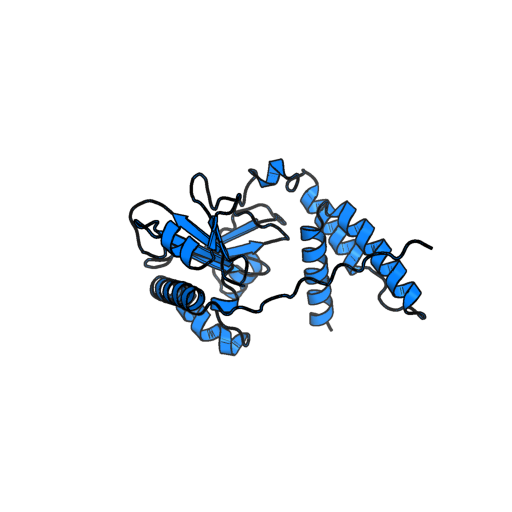VAL A N 1
ATOM 784 C CA . VAL A 1 101 ? -3.507 6.195 9.599 1.00 98.50 101 VAL A CA 1
ATOM 785 C C . VAL A 1 101 ? -4.574 7.184 9.144 1.00 98.50 101 VAL A C 1
ATOM 787 O O . VAL A 1 101 ? -4.341 8.392 9.112 1.00 98.50 101 VAL A O 1
ATOM 790 N N . ALA A 1 102 ? -5.753 6.678 8.799 1.00 98.25 102 ALA A N 1
ATOM 791 C CA . ALA A 1 102 ? -6.931 7.469 8.467 1.00 98.25 102 ALA A CA 1
ATOM 792 C C . ALA A 1 102 ? -7.800 7.682 9.716 1.00 98.25 102 ALA A C 1
ATOM 794 O O . ALA A 1 102 ? -8.154 6.716 10.392 1.00 98.25 102 ALA A O 1
ATOM 795 N N . LEU A 1 103 ? -8.159 8.934 10.021 1.00 97.88 103 LEU A N 1
ATOM 796 C CA . LEU A 1 103 ? -8.979 9.276 11.190 1.00 97.88 103 LEU A CA 1
ATOM 797 C C . LEU A 1 103 ? -10.445 9.465 10.791 1.00 97.88 103 LEU A C 1
ATOM 799 O O . LEU A 1 103 ? -10.835 10.512 10.277 1.00 97.88 103 LEU A O 1
ATOM 803 N N . ALA A 1 104 ? -11.268 8.446 11.023 1.00 96.38 104 ALA A N 1
ATOM 804 C CA . ALA A 1 104 ? -12.682 8.451 10.667 1.00 96.38 104 ALA A CA 1
ATOM 805 C C . ALA A 1 104 ? -13.560 8.939 11.829 1.00 96.38 104 ALA A C 1
ATOM 807 O O . ALA A 1 104 ? -13.571 8.357 12.915 1.00 96.38 104 ALA A O 1
ATOM 808 N N . SER A 1 105 ? -14.365 9.976 11.598 1.00 93.62 105 SER A N 1
ATOM 809 C CA . SER A 1 105 ? -15.329 10.465 12.590 1.00 93.62 105 SER A CA 1
ATOM 810 C C . SER A 1 105 ? -16.517 9.504 12.789 1.00 93.62 105 SER A C 1
ATOM 812 O O . SER A 1 105 ? -16.791 8.611 11.982 1.00 93.62 105 SER A O 1
ATOM 814 N N . GLY A 1 106 ? -17.255 9.678 13.887 1.00 88.31 106 GLY A N 1
ATOM 815 C CA . GLY A 1 106 ? -18.500 8.952 14.179 1.00 88.31 106 GLY A CA 1
ATOM 816 C C . GLY A 1 106 ? -18.384 7.916 15.301 1.00 88.31 106 GLY A C 1
ATOM 817 O O . GLY A 1 106 ? -17.338 7.773 15.933 1.00 88.31 106 GLY A O 1
ATOM 818 N N . SER A 1 107 ? -19.481 7.200 15.552 1.00 86.62 107 SER A N 1
ATOM 819 C CA . SER A 1 107 ? -19.513 6.093 16.515 1.00 86.62 107 SER A CA 1
ATOM 820 C C . SER A 1 107 ? -19.014 4.793 15.877 1.00 86.62 107 SER A C 1
ATOM 822 O O . SER A 1 107 ? -19.126 4.612 14.666 1.00 86.62 107 SER A O 1
ATOM 824 N N . GLY A 1 108 ? -18.427 3.906 16.679 1.00 89.19 108 GLY A N 1
ATOM 825 C CA . GLY A 1 108 ? -17.881 2.640 16.201 1.00 89.19 108 GLY A CA 1
ATOM 826 C C . GLY A 1 108 ? -16.717 2.126 17.052 1.00 89.19 108 GLY A C 1
ATOM 827 O O . GLY A 1 108 ? -16.363 2.751 18.064 1.00 89.19 108 GLY A O 1
ATOM 828 N N . PRO A 1 109 ? -16.124 0.990 16.647 1.00 94.69 109 PRO A N 1
ATOM 829 C CA . PRO A 1 109 ? -14.934 0.445 17.286 1.00 94.69 109 PRO A CA 1
ATOM 830 C C . PRO A 1 109 ? -13.735 1.378 17.107 1.00 94.69 109 PRO A C 1
ATOM 832 O O . PRO A 1 109 ? -13.737 2.276 16.262 1.00 94.69 109 PRO A O 1
ATOM 835 N N . GLU A 1 110 ? -12.710 1.189 17.935 1.00 95.94 110 GLU A N 1
ATOM 836 C CA . GLU A 1 110 ? -11.478 1.975 17.844 1.00 95.94 110 GLU A CA 1
ATOM 837 C C . GLU A 1 110 ? -10.811 1.809 16.477 1.00 95.94 110 GLU A C 1
ATOM 839 O O . GLU A 1 110 ? -10.533 2.812 15.826 1.00 95.94 110 GLU A O 1
ATOM 844 N N . VAL A 1 111 ? -10.656 0.569 16.006 1.00 98.25 111 VAL A N 1
ATOM 845 C CA . VAL A 1 111 ? -10.153 0.263 14.664 1.00 98.25 111 VAL A CA 1
ATOM 846 C C . VAL A 1 111 ? -11.304 -0.242 13.802 1.00 98.25 111 VAL A C 1
ATOM 848 O O . VAL A 1 111 ? -11.933 -1.254 14.112 1.00 98.25 111 VAL A O 1
ATOM 851 N N . ARG A 1 112 ? -11.617 0.495 12.737 1.00 98.12 112 ARG A N 1
ATOM 852 C CA . ARG A 1 112 ? -12.753 0.220 11.844 1.00 98.12 112 ARG A CA 1
ATOM 853 C C . ARG A 1 112 ? -12.366 -0.653 10.662 1.00 98.12 112 ARG A C 1
ATOM 855 O O . ARG A 1 112 ? -13.145 -1.511 10.249 1.00 98.12 112 ARG A O 1
ATOM 862 N N . GLU A 1 113 ? -11.169 -0.435 10.138 1.00 98.56 113 GLU A N 1
ATOM 863 C CA . GLU A 1 113 ? -10.616 -1.198 9.025 1.00 98.56 113 GLU A CA 1
ATOM 864 C C . GLU A 1 113 ? -9.112 -1.372 9.234 1.00 98.56 113 GLU A C 1
ATOM 866 O O . GLU A 1 113 ? -8.415 -0.426 9.615 1.00 98.56 113 GLU A O 1
ATOM 871 N N . VAL A 1 114 ? -8.623 -2.582 8.979 1.00 98.81 114 VAL A N 1
ATOM 872 C CA . VAL A 1 114 ? -7.205 -2.847 8.741 1.00 98.81 114 VAL A CA 1
ATOM 873 C C . VAL A 1 114 ? -7.050 -3.230 7.281 1.00 98.81 114 VAL A C 1
ATOM 875 O O . VAL A 1 114 ? -7.784 -4.081 6.781 1.00 98.81 114 VAL A O 1
ATOM 878 N N . ALA A 1 115 ? -6.129 -2.580 6.579 1.00 98.75 115 ALA A N 1
ATOM 879 C CA . ALA A 1 115 ? -5.883 -2.859 5.178 1.00 98.75 115 ALA A CA 1
ATOM 880 C C . ALA A 1 115 ? -4.594 -3.656 5.012 1.00 98.75 115 ALA A C 1
ATOM 882 O O . ALA A 1 115 ? -3.523 -3.203 5.409 1.00 98.75 115 ALA A O 1
ATOM 883 N N . LEU A 1 116 ? -4.693 -4.825 4.394 1.00 98.56 116 LEU A N 1
ATOM 884 C CA . LEU A 1 116 ? -3.569 -5.663 4.014 1.00 98.56 116 LEU A CA 1
ATOM 885 C C . LEU A 1 116 ? -3.192 -5.363 2.563 1.00 98.56 116 LEU A C 1
ATOM 887 O O . LEU A 1 116 ? -4.025 -5.477 1.658 1.00 98.56 116 LEU A O 1
ATOM 891 N N . LYS A 1 117 ? -1.934 -4.993 2.330 1.00 97.81 117 LYS A N 1
ATOM 892 C CA . LYS A 1 117 ? -1.407 -4.830 0.981 1.00 97.81 117 LYS A CA 1
ATOM 893 C C . LYS A 1 117 ? -1.218 -6.199 0.331 1.00 97.81 117 LYS A C 1
ATOM 895 O O . LYS A 1 117 ? -0.578 -7.081 0.893 1.00 97.81 117 LYS A O 1
ATOM 900 N N . VAL A 1 118 ? -1.705 -6.324 -0.897 1.00 96.81 118 VAL A N 1
ATOM 901 C CA . VAL A 1 118 ? -1.465 -7.463 -1.784 1.00 96.81 118 VAL A CA 1
ATOM 902 C C . VAL A 1 118 ? -1.019 -6.991 -3.166 1.00 96.81 118 VAL A C 1
ATOM 904 O O . VAL A 1 118 ? -1.100 -5.811 -3.530 1.00 96.81 118 VAL A O 1
ATOM 907 N N . GLU A 1 119 ? -0.526 -7.935 -3.950 1.00 93.25 119 GLU A N 1
ATOM 908 C CA . GLU A 1 119 ? -0.116 -7.752 -5.338 1.00 93.25 119 GLU A CA 1
ATOM 909 C C . GLU A 1 119 ? -1.334 -7.743 -6.262 1.00 93.25 119 GLU A C 1
ATOM 911 O O . GLU A 1 119 ? -1.367 -6.993 -7.232 1.00 93.25 119 GLU A O 1
ATOM 916 N N . SER A 1 120 ? -2.338 -8.562 -5.946 1.00 95.56 120 SER A N 1
ATOM 917 C CA . SER A 1 120 ? -3.553 -8.742 -6.736 1.00 95.56 120 SER A CA 1
ATOM 918 C C . SER A 1 120 ? -4.709 -9.119 -5.816 1.00 95.56 120 SER A C 1
ATOM 920 O O . SER A 1 120 ? -4.680 -10.168 -5.167 1.00 95.56 120 SER A O 1
ATOM 922 N N . VAL A 1 121 ? -5.752 -8.279 -5.770 1.00 97.88 121 VAL A N 1
ATOM 923 C CA . VAL A 1 121 ? -6.968 -8.583 -4.984 1.00 97.88 121 VAL A CA 1
ATOM 924 C C . VAL A 1 121 ? -7.643 -9.849 -5.513 1.00 97.88 121 VAL A C 1
ATOM 926 O O . VAL A 1 121 ? -8.160 -10.654 -4.742 1.00 97.88 121 VAL A O 1
ATOM 929 N N . ALA A 1 122 ? -7.604 -10.054 -6.833 1.00 97.06 122 ALA A N 1
ATOM 930 C CA . ALA A 1 122 ? -8.195 -11.222 -7.475 1.00 97.06 122 ALA A CA 1
ATOM 931 C C . ALA A 1 122 ? -7.465 -12.519 -7.094 1.00 97.06 122 ALA A C 1
ATOM 933 O O . ALA A 1 122 ? -8.118 -13.506 -6.761 1.00 97.06 122 ALA A O 1
ATOM 934 N N . ASP A 1 123 ? -6.128 -12.515 -7.091 1.00 96.94 123 ASP A N 1
ATOM 935 C CA . ASP A 1 123 ? -5.353 -13.699 -6.703 1.00 96.94 123 ASP A CA 1
ATOM 936 C C . ASP A 1 123 ? -5.502 -14.009 -5.221 1.00 96.94 123 ASP A C 1
ATOM 938 O O . ASP A 1 123 ? -5.672 -15.175 -4.870 1.00 96.94 123 ASP A O 1
ATOM 942 N N . PHE A 1 124 ? -5.516 -12.981 -4.367 1.00 97.88 124 PHE A N 1
ATOM 943 C CA . PHE A 1 124 ? -5.816 -13.149 -2.949 1.00 97.88 124 PHE A CA 1
ATOM 944 C C . PHE A 1 124 ? -7.208 -13.762 -2.753 1.00 97.88 124 PHE A C 1
ATOM 946 O O . PHE A 1 124 ? -7.361 -14.771 -2.067 1.00 97.88 124 PHE A O 1
ATOM 953 N N . SER A 1 125 ? -8.228 -13.202 -3.413 1.00 98.19 125 SER A N 1
ATOM 954 C CA . SER A 1 125 ? -9.595 -13.714 -3.324 1.00 98.19 125 SER A CA 1
ATOM 955 C C . SER A 1 125 ? -9.699 -15.169 -3.783 1.00 98.19 125 SER A C 1
ATOM 957 O O . SER A 1 125 ? -10.386 -15.951 -3.131 1.00 98.19 125 SER A O 1
ATOM 959 N N . ARG A 1 126 ? -9.003 -15.540 -4.865 1.00 98.06 126 ARG A N 1
ATOM 960 C CA . ARG A 1 126 ? -8.946 -16.915 -5.377 1.00 98.06 126 ARG A CA 1
ATOM 961 C C . ARG A 1 126 ? -8.217 -17.856 -4.418 1.00 98.06 126 ARG A C 1
ATOM 963 O O . ARG A 1 126 ? -8.684 -18.965 -4.196 1.00 98.06 126 ARG A O 1
ATOM 970 N N . ALA A 1 127 ? -7.071 -17.441 -3.880 1.00 97.44 127 ALA A N 1
ATOM 971 C CA . ALA A 1 127 ? -6.245 -18.268 -3.000 1.00 97.44 127 ALA A CA 1
ATOM 972 C C . ALA A 1 127 ? -6.947 -18.615 -1.679 1.00 97.44 127 ALA A C 1
ATOM 974 O O . ALA A 1 127 ? -6.662 -19.652 -1.084 1.00 97.44 127 ALA A O 1
ATOM 975 N N . HIS A 1 128 ? -7.873 -17.760 -1.246 1.00 97.44 128 HIS A N 1
ATOM 976 C CA . HIS A 1 128 ? -8.628 -17.918 -0.007 1.00 97.44 128 HIS A CA 1
ATOM 977 C C . HIS A 1 128 ? -10.108 -18.284 -0.220 1.00 97.44 128 HIS A C 1
ATOM 979 O O . HIS A 1 128 ? -10.851 -18.305 0.755 1.00 97.44 128 HIS A O 1
ATOM 985 N N . ASP A 1 129 ? -10.524 -18.569 -1.461 1.00 97.44 129 ASP A N 1
ATOM 986 C CA . ASP A 1 129 ? -11.901 -18.944 -1.835 1.00 97.44 129 ASP A CA 1
ATOM 987 C C . ASP A 1 129 ? -12.980 -17.960 -1.335 1.00 97.44 129 ASP A C 1
ATOM 989 O O . ASP A 1 129 ? -13.994 -18.331 -0.752 1.00 97.44 129 ASP A O 1
ATOM 993 N N . LEU A 1 130 ? -12.730 -16.659 -1.520 1.00 97.31 130 LEU A N 1
ATOM 994 C CA . LEU A 1 130 ? -13.545 -15.596 -0.917 1.00 97.31 130 LEU A CA 1
ATOM 995 C C . LEU A 1 130 ? -14.629 -15.015 -1.832 1.00 97.31 130 LEU A C 1
ATOM 997 O O . LEU A 1 130 ? -15.583 -14.425 -1.336 1.00 97.31 130 LEU A O 1
ATOM 1001 N N . GLY A 1 131 ? -14.457 -15.102 -3.156 1.00 97.00 131 GLY A N 1
ATOM 1002 C CA . GLY A 1 131 ? -15.383 -14.493 -4.123 1.00 97.00 131 GLY A CA 1
ATOM 1003 C C . GLY A 1 131 ? -15.608 -12.984 -3.926 1.00 97.00 131 GLY A C 1
ATOM 1004 O O . GLY A 1 131 ? -16.743 -12.523 -4.015 1.00 97.00 131 GLY A O 1
ATOM 1005 N N . LEU A 1 132 ? -14.552 -12.220 -3.623 1.00 97.31 132 LEU A N 1
ATOM 1006 C CA . LEU A 1 132 ? -14.658 -10.799 -3.283 1.00 97.31 132 LEU A CA 1
ATOM 1007 C C . LEU A 1 132 ? -15.161 -9.962 -4.461 1.00 97.31 132 LEU A C 1
ATOM 1009 O O . LEU A 1 132 ? -14.685 -10.100 -5.590 1.00 97.31 132 LEU A O 1
ATOM 1013 N N . GLU A 1 133 ? -16.045 -9.011 -4.163 1.00 97.12 133 GLU A N 1
ATOM 1014 C CA . GLU A 1 133 ? -16.289 -7.883 -5.057 1.00 97.12 133 GLU A CA 1
ATOM 1015 C C . GLU A 1 133 ? -15.053 -6.975 -5.055 1.00 97.12 133 GLU A C 1
ATOM 1017 O O . GLU A 1 133 ? -14.558 -6.580 -3.996 1.00 97.12 133 GLU A O 1
ATOM 1022 N N . ILE A 1 134 ? -14.528 -6.681 -6.246 1.00 97.00 134 ILE A N 1
ATOM 1023 C CA . ILE A 1 134 ? -13.337 -5.847 -6.401 1.00 97.00 134 ILE A CA 1
ATOM 1024 C C . ILE A 1 134 ? -13.766 -4.459 -6.857 1.00 97.00 134 ILE A C 1
ATOM 1026 O O . ILE A 1 134 ? -14.182 -4.269 -8.000 1.00 97.00 134 ILE A O 1
ATOM 1030 N N . GLU A 1 135 ? -13.601 -3.483 -5.973 1.00 95.88 135 GLU A N 1
ATOM 1031 C CA . GLU A 1 135 ? -13.786 -2.074 -6.282 1.00 95.88 135 GLU A CA 1
ATOM 1032 C C . GLU A 1 135 ? -12.549 -1.518 -6.996 1.00 95.88 135 GLU A C 1
ATOM 1034 O O . GLU A 1 135 ? -11.405 -1.763 -6.600 1.00 95.88 135 GLU A O 1
ATOM 1039 N N . GLY A 1 136 ? -12.795 -0.724 -8.037 1.00 92.06 136 GLY A N 1
ATOM 1040 C CA . GLY A 1 136 ? -11.775 -0.080 -8.858 1.00 92.06 136 GLY A CA 1
ATOM 1041 C C . GLY A 1 136 ? -11.615 -0.708 -10.239 1.00 92.06 136 GLY A C 1
ATOM 1042 O O . GLY A 1 136 ? -12.017 -1.842 -10.502 1.00 92.06 136 GLY A O 1
ATOM 1043 N N . TYR A 1 137 ? -11.046 0.058 -11.168 1.00 88.00 137 TYR A N 1
ATOM 1044 C CA . TYR A 1 137 ? -10.923 -0.386 -12.556 1.00 88.00 137 TYR A CA 1
ATOM 1045 C C . TYR A 1 137 ? -9.913 -1.521 -12.722 1.00 88.00 137 TYR A C 1
ATOM 1047 O O . TYR A 1 137 ? -8.919 -1.616 -12.001 1.00 88.00 137 TYR A O 1
ATOM 1055 N N . ALA A 1 138 ? -10.137 -2.361 -13.734 1.00 84.38 138 ALA A N 1
ATOM 1056 C CA . ALA A 1 138 ? -9.144 -3.333 -14.170 1.00 84.38 138 ALA A CA 1
ATOM 1057 C C . ALA A 1 138 ? -7.833 -2.618 -14.525 1.00 84.38 138 ALA A C 1
ATOM 1059 O O . ALA A 1 138 ? -7.832 -1.632 -15.261 1.00 84.38 138 ALA A O 1
ATOM 1060 N N . LEU A 1 139 ? -6.725 -3.122 -13.979 1.00 84.62 139 LEU A N 1
ATOM 1061 C CA . LEU A 1 139 ? -5.399 -2.499 -14.053 1.00 84.62 139 LEU A CA 1
ATOM 1062 C C . LEU A 1 139 ? -5.318 -1.074 -13.476 1.00 84.62 139 LEU A C 1
ATOM 1064 O O . LEU A 1 139 ? -4.356 -0.353 -13.738 1.00 84.62 139 LEU A O 1
ATOM 1068 N N . GLY A 1 140 ? -6.317 -0.677 -12.688 1.00 88.50 140 GLY A N 1
ATOM 1069 C CA . GLY A 1 140 ? -6.357 0.607 -12.017 1.00 88.50 140 GLY A CA 1
ATOM 1070 C C . GLY A 1 140 ? -5.251 0.753 -10.964 1.00 88.50 140 GLY A C 1
ATOM 1071 O O . GLY A 1 140 ? -4.725 -0.238 -10.454 1.00 88.50 140 GLY A O 1
ATOM 1072 N N . PRO A 1 141 ? -4.900 1.998 -10.615 1.00 89.62 141 PRO A N 1
ATOM 1073 C CA . PRO A 1 141 ? -3.831 2.302 -9.665 1.00 89.62 141 PRO A CA 1
ATOM 1074 C C . PRO A 1 141 ? -4.149 1.906 -8.217 1.00 89.62 141 PRO A C 1
ATOM 1076 O O . PRO A 1 141 ? -3.222 1.675 -7.437 1.00 89.62 141 PRO A O 1
ATOM 1079 N N . TYR A 1 142 ? -5.434 1.824 -7.867 1.00 93.25 142 TYR A N 1
ATOM 1080 C CA . TYR A 1 142 ? -5.935 1.372 -6.573 1.00 93.25 142 TYR A CA 1
ATOM 1081 C C . TYR A 1 142 ? -7.122 0.444 -6.787 1.00 93.25 142 TYR A C 1
ATOM 1083 O O . TYR A 1 142 ? -8.076 0.810 -7.479 1.00 93.25 142 TYR A O 1
ATOM 1091 N N . ARG A 1 143 ? -7.065 -0.748 -6.202 1.00 95.69 143 ARG A N 1
ATOM 1092 C CA . ARG A 1 143 ? -8.182 -1.694 -6.180 1.00 95.69 143 ARG A CA 1
ATOM 1093 C C . ARG A 1 143 ? -8.307 -2.271 -4.785 1.00 95.69 143 ARG A C 1
ATOM 1095 O O . ARG A 1 143 ? -7.298 -2.492 -4.115 1.00 95.69 143 ARG A O 1
ATOM 1102 N N . VAL A 1 144 ? -9.534 -2.518 -4.352 1.00 98.00 144 VAL A N 1
ATOM 1103 C CA . VAL A 1 144 ? -9.798 -3.012 -3.002 1.00 98.00 144 VAL A CA 1
ATOM 1104 C C . VAL A 1 144 ? -10.927 -4.032 -3.009 1.00 98.00 144 VAL A C 1
ATOM 1106 O O . VAL A 1 144 ? -11.920 -3.861 -3.708 1.00 98.00 144 VAL A O 1
ATOM 1109 N N . GLY A 1 145 ? -10.761 -5.102 -2.239 1.00 98.25 145 GLY A N 1
ATOM 1110 C CA . GLY A 1 145 ? -11.837 -6.010 -1.847 1.00 98.25 145 GLY A CA 1
ATOM 1111 C C . GLY A 1 145 ? -11.962 -5.997 -0.328 1.00 98.25 145 GLY A C 1
ATOM 1112 O O . GLY A 1 145 ? -10.962 -5.809 0.363 1.00 98.25 145 GLY A O 1
ATOM 1113 N N . ARG A 1 146 ? -13.171 -6.160 0.211 1.00 98.44 146 ARG A N 1
ATOM 1114 C CA . ARG A 1 146 ? -13.410 -6.066 1.659 1.00 98.44 146 ARG A CA 1
ATOM 1115 C C . ARG A 1 146 ? -14.019 -7.341 2.212 1.00 98.44 146 ARG A C 1
ATOM 1117 O O . ARG A 1 146 ? -14.957 -7.888 1.644 1.00 98.44 146 ARG A O 1
ATOM 1124 N N . ILE A 1 147 ? -13.498 -7.769 3.355 1.00 98.62 147 ILE A N 1
ATOM 1125 C CA . ILE A 1 147 ? -13.990 -8.900 4.134 1.00 98.62 147 ILE A CA 1
ATOM 1126 C C . ILE A 1 147 ? -14.565 -8.322 5.432 1.00 98.62 147 ILE A C 1
ATOM 1128 O O . ILE A 1 147 ? -13.804 -7.817 6.269 1.00 98.62 147 ILE A O 1
ATOM 1132 N N . PRO A 1 148 ? -15.897 -8.338 5.610 1.00 97.88 148 PRO A N 1
ATOM 1133 C CA . PRO A 1 148 ? -16.516 -7.913 6.858 1.00 97.88 148 PRO A CA 1
ATOM 1134 C C . PRO A 1 148 ? -15.989 -8.740 8.035 1.00 97.88 148 PRO A C 1
ATOM 1136 O O . PRO A 1 148 ? -15.746 -9.936 7.896 1.00 97.88 148 PRO A O 1
ATOM 1139 N N . GLY A 1 149 ? -15.827 -8.103 9.191 1.00 96.94 149 GLY A N 1
ATOM 1140 C CA . GLY A 1 149 ? -15.531 -8.783 10.452 1.00 96.94 149 GLY A CA 1
ATOM 1141 C C . GLY A 1 149 ? -16.575 -8.466 11.512 1.00 96.94 149 GLY A C 1
ATOM 1142 O O . GLY A 1 149 ? -17.533 -7.730 11.269 1.00 96.94 149 GLY A O 1
ATOM 1143 N N . GLU A 1 150 ? -16.377 -9.007 12.707 1.00 97.25 150 GLU A N 1
ATOM 1144 C CA . GLU A 1 150 ? -17.276 -8.845 13.849 1.00 97.25 150 GLU A CA 1
ATOM 1145 C C . GLU A 1 150 ? -17.320 -7.393 14.338 1.00 97.25 150 GLU A C 1
ATOM 1147 O O . GLU A 1 150 ? -18.363 -6.889 14.759 1.00 97.25 150 GLU A O 1
ATOM 1152 N N . ARG A 1 151 ? -16.169 -6.717 14.299 1.00 97.25 151 ARG A N 1
ATOM 1153 C CA . ARG A 1 151 ? -16.017 -5.301 14.669 1.00 97.25 151 ARG A CA 1
ATOM 1154 C C . ARG A 1 151 ? -15.188 -4.536 13.648 1.00 97.25 151 ARG A C 1
ATOM 1156 O O . ARG A 1 151 ? -15.477 -3.375 13.379 1.00 97.25 151 ARG A O 1
ATOM 1163 N N . THR A 1 152 ? -14.182 -5.175 13.070 1.00 98.25 152 THR A N 1
ATOM 1164 C CA . THR A 1 152 ? -13.221 -4.539 12.176 1.00 98.25 152 THR A CA 1
ATOM 1165 C C . THR A 1 152 ? -13.303 -5.192 10.805 1.00 98.25 152 THR A C 1
ATOM 1167 O O . THR A 1 152 ? -13.323 -6.412 10.677 1.00 98.25 152 THR A O 1
ATOM 1170 N N . SER A 1 153 ? -13.366 -4.382 9.757 1.00 98.38 153 SER A N 1
ATOM 1171 C CA . SER A 1 153 ? -13.270 -4.883 8.385 1.00 98.38 153 SER A CA 1
ATOM 1172 C C . SER A 1 153 ? -11.810 -5.130 8.003 1.00 98.38 153 SER A C 1
ATOM 1174 O O . SER A 1 153 ? -10.912 -4.414 8.448 1.00 98.38 153 SER A O 1
ATOM 1176 N N . LEU A 1 154 ? -11.570 -6.152 7.185 1.00 98.81 154 LEU A N 1
ATOM 1177 C CA . LEU A 1 154 ? -10.289 -6.354 6.519 1.00 98.81 154 LEU A CA 1
ATOM 1178 C C . LEU A 1 154 ? -10.426 -5.868 5.076 1.00 98.81 154 LEU A C 1
ATOM 1180 O O . LEU A 1 154 ? -11.193 -6.439 4.300 1.00 98.81 154 LEU A O 1
ATOM 1184 N N . ALA A 1 155 ? -9.676 -4.834 4.713 1.00 98.69 155 ALA A N 1
ATOM 1185 C CA . ALA A 1 155 ? -9.501 -4.446 3.321 1.00 98.69 155 ALA A CA 1
ATOM 1186 C C . ALA A 1 155 ? -8.288 -5.168 2.732 1.00 98.69 155 ALA A C 1
ATOM 1188 O O . ALA A 1 155 ? -7.229 -5.245 3.345 1.00 98.69 155 ALA A O 1
ATOM 1189 N N . VAL A 1 156 ? -8.434 -5.679 1.520 1.00 98.50 156 VAL A N 1
ATOM 1190 C CA . VAL A 1 156 ? -7.369 -6.291 0.729 1.00 98.50 156 VAL A CA 1
ATOM 1191 C C . VAL A 1 156 ? -7.063 -5.329 -0.404 1.00 98.50 156 VAL A C 1
ATOM 1193 O O . VAL A 1 156 ? -7.921 -5.087 -1.252 1.00 98.50 156 VAL A O 1
ATOM 1196 N N . VAL A 1 157 ? -5.868 -4.746 -0.393 1.00 98.25 157 VAL A N 1
ATOM 1197 C CA . VAL A 1 157 ? -5.539 -3.562 -1.190 1.00 98.25 157 VAL A CA 1
ATOM 1198 C C . VAL A 1 157 ? -4.443 -3.857 -2.202 1.00 98.25 157 VAL A C 1
ATOM 1200 O O . VAL A 1 157 ? -3.323 -4.219 -1.852 1.00 98.25 157 VAL A O 1
ATOM 1203 N N . GLU A 1 158 ? -4.742 -3.608 -3.469 1.00 97.06 158 GLU A N 1
ATOM 1204 C CA . GLU A 1 158 ? -3.788 -3.620 -4.572 1.00 97.06 158 GLU A CA 1
ATOM 1205 C C . GLU A 1 158 ? -3.445 -2.178 -4.968 1.00 97.06 158 GLU A C 1
ATOM 1207 O O . GLU A 1 158 ? -4.327 -1.365 -5.256 1.00 97.06 158 GLU A O 1
ATOM 1212 N N . ARG A 1 159 ? -2.143 -1.866 -5.009 1.00 93.81 159 ARG A N 1
ATOM 1213 C CA . ARG A 1 159 ? -1.609 -0.553 -5.408 1.00 93.81 159 ARG A CA 1
ATO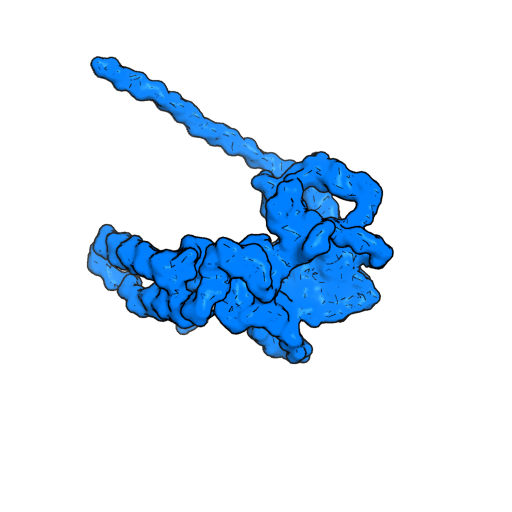M 1214 C C . ARG A 1 159 ? -0.622 -0.688 -6.552 1.00 93.81 159 ARG A C 1
ATOM 1216 O O . ARG A 1 159 ? 0.345 -1.444 -6.434 1.00 93.81 159 ARG A O 1
ATOM 1223 N N . ARG A 1 160 ? -0.797 0.133 -7.588 1.00 91.75 160 ARG A N 1
ATOM 1224 C CA . ARG A 1 160 ? 0.099 0.208 -8.751 1.00 91.75 160 ARG A CA 1
ATOM 1225 C C . ARG A 1 160 ? 0.727 1.590 -8.856 1.00 91.75 160 ARG A C 1
ATOM 1227 O O . ARG A 1 160 ? 0.282 2.448 -9.614 1.00 91.75 160 ARG A O 1
ATOM 1234 N N . GLY A 1 161 ? 1.728 1.817 -8.007 1.00 88.00 161 GLY A N 1
ATOM 1235 C CA . GLY A 1 161 ? 2.463 3.081 -7.956 1.00 88.00 161 GLY A CA 1
ATOM 1236 C C . GLY A 1 161 ? 1.623 4.280 -7.502 1.00 88.00 161 GLY A C 1
ATOM 1237 O O . GLY A 1 161 ? 1.924 5.399 -7.889 1.00 88.00 161 GLY A O 1
ATOM 1238 N N . TYR A 1 162 ? 0.551 4.082 -6.730 1.00 89.12 162 TYR A N 1
ATOM 1239 C CA . TYR A 1 162 ? -0.351 5.160 -6.312 1.00 89.12 162 TYR A CA 1
ATOM 1240 C C . TYR A 1 162 ? -0.567 5.197 -4.801 1.00 89.12 162 TYR A C 1
ATOM 1242 O O . TYR A 1 162 ? -0.795 4.174 -4.149 1.00 89.12 162 TYR A O 1
ATOM 1250 N N . ALA A 1 163 ? -0.495 6.413 -4.263 1.00 88.69 163 ALA A N 1
ATOM 1251 C CA . ALA A 1 163 ? -0.506 6.693 -2.837 1.00 88.69 163 ALA A CA 1
ATOM 1252 C C . ALA A 1 163 ? -1.880 7.122 -2.293 1.00 88.69 163 ALA A C 1
ATOM 1254 O O . ALA A 1 163 ? -2.038 7.141 -1.076 1.00 88.69 163 ALA A O 1
ATOM 1255 N N . GLY A 1 164 ? -2.850 7.487 -3.135 1.00 90.50 164 GLY A N 1
ATOM 1256 C CA . GLY A 1 164 ? -4.203 7.833 -2.677 1.00 90.50 164 GLY A CA 1
ATOM 1257 C C . GLY A 1 164 ? -5.079 6.598 -2.443 1.00 90.50 164 GLY A C 1
ATOM 1258 O O . GLY A 1 164 ? -4.617 5.469 -2.592 1.00 90.50 164 GLY A O 1
ATOM 1259 N N . PHE A 1 165 ? -6.334 6.788 -2.048 1.00 92.31 165 PHE A N 1
ATOM 1260 C CA . PHE A 1 165 ? -7.205 5.704 -1.553 1.00 92.31 165 PHE A CA 1
ATOM 1261 C C . PHE A 1 165 ? -8.463 5.492 -2.401 1.00 92.31 165 PHE A C 1
ATOM 1263 O O . PHE A 1 165 ? -9.354 4.727 -2.040 1.00 92.31 165 PHE A O 1
ATOM 1270 N N . GLU A 1 166 ? -8.545 6.180 -3.534 1.00 88.00 166 GLU A N 1
ATOM 1271 C CA . GLU A 1 166 ? -9.744 6.242 -4.354 1.00 88.00 166 GLU A CA 1
ATOM 1272 C C . GLU A 1 166 ? -9.723 5.137 -5.419 1.00 88.00 166 GLU A C 1
ATOM 1274 O O . GLU A 1 166 ? -8.821 5.118 -6.256 1.00 88.00 166 GLU A O 1
ATOM 1279 N N . PRO A 1 167 ? -10.706 4.220 -5.438 1.00 87.12 167 PRO A N 1
ATOM 1280 C CA . PRO A 1 167 ? 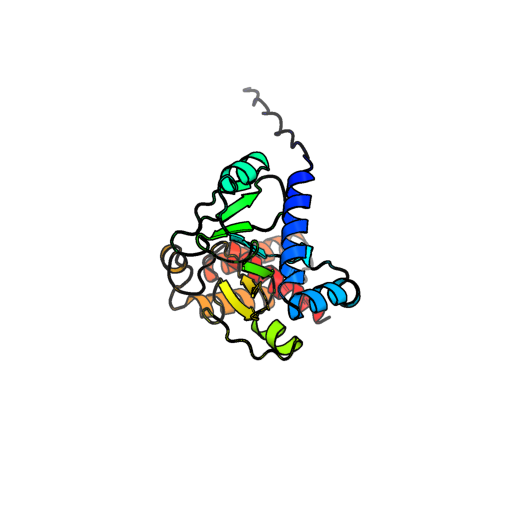-10.782 3.182 -6.470 1.00 87.12 167 PRO A CA 1
ATOM 1281 C C . PRO A 1 167 ? -11.330 3.705 -7.813 1.00 87.12 167 PRO A C 1
ATOM 1283 O O . PRO A 1 167 ? -11.114 3.102 -8.866 1.00 87.12 167 PRO A O 1
ATOM 1286 N N . PHE A 1 168 ? -12.039 4.835 -7.794 1.00 84.88 168 PHE A N 1
ATOM 1287 C CA . PHE A 1 168 ? -12.746 5.420 -8.936 1.00 84.88 168 PHE A CA 1
ATOM 1288 C C . PHE A 1 168 ? -12.255 6.848 -9.230 1.00 84.88 168 PHE A C 1
ATOM 1290 O O . PHE A 1 168 ? -11.483 7.401 -8.449 1.00 84.88 168 PHE A O 1
ATOM 1297 N N . PRO A 1 169 ? -12.637 7.457 -10.370 1.00 72.19 169 PRO A N 1
ATOM 1298 C CA . PRO A 1 169 ? -12.038 8.702 -10.827 1.00 72.19 169 PRO A CA 1
ATOM 1299 C C . PRO A 1 169 ? -12.345 9.849 -9.853 1.00 72.19 169 PRO A C 1
ATOM 1301 O O . PRO A 1 169 ? -13.492 10.269 -9.721 1.00 72.19 169 PRO A O 1
ATOM 1304 N N . GLY A 1 170 ? -11.297 10.352 -9.206 1.00 73.56 170 GLY A N 1
ATOM 1305 C CA . GLY A 1 170 ? -11.298 11.522 -8.330 1.00 73.56 170 GLY A CA 1
ATOM 1306 C C . GLY A 1 170 ? -9.986 12.285 -8.502 1.00 73.56 170 GLY A C 1
ATOM 1307 O O . GLY A 1 170 ? -9.706 12.810 -9.587 1.00 73.56 170 GLY A O 1
ATOM 1308 N N . GLU A 1 171 ? -9.130 12.268 -7.483 1.00 69.00 171 GLU A N 1
ATOM 1309 C CA . GLU A 1 171 ? -7.729 12.696 -7.577 1.00 69.00 171 GLU A CA 1
ATOM 1310 C C . GLU A 1 171 ? -7.011 11.972 -8.722 1.00 69.00 171 GLU A C 1
ATOM 1312 O O . GLU A 1 171 ? -6.297 12.594 -9.506 1.00 69.00 171 GLU A O 1
ATOM 1317 N N . LEU A 1 172 ? -7.319 10.688 -8.925 1.00 67.56 172 LEU A N 1
ATOM 1318 C CA . LEU A 1 172 ? -6.812 9.883 -10.038 1.00 67.56 172 LEU A CA 1
ATOM 1319 C C . LEU A 1 172 ? -7.043 10.489 -11.431 1.00 67.56 172 LEU A C 1
ATOM 1321 O O . LEU A 1 172 ? -6.190 10.371 -12.316 1.00 67.56 172 LEU A O 1
ATOM 1325 N N . ALA A 1 173 ? -8.199 11.124 -11.647 1.00 67.81 173 ALA A N 1
ATOM 1326 C CA . ALA A 1 173 ? -8.497 11.795 -12.909 1.00 67.81 173 ALA A CA 1
ATOM 1327 C C . ALA A 1 173 ? -7.716 13.110 -13.031 1.00 67.81 173 ALA A C 1
ATOM 1329 O O . ALA A 1 173 ? -7.181 13.403 -14.100 1.00 67.81 173 ALA A O 1
ATOM 1330 N N . ARG A 1 174 ? -7.595 13.871 -11.933 1.00 65.56 174 ARG A N 1
ATOM 1331 C CA . ARG A 1 174 ? -6.779 15.097 -11.883 1.00 65.56 174 ARG A CA 1
ATOM 1332 C C . ARG A 1 174 ? -5.299 14.827 -12.145 1.00 65.56 174 ARG A C 1
ATOM 1334 O O . ARG A 1 174 ? -4.651 15.642 -12.792 1.00 65.56 174 ARG A O 1
ATOM 1341 N N . GLU A 1 175 ? -4.781 13.696 -11.679 1.00 68.50 175 GLU A N 1
ATOM 1342 C CA . GLU A 1 175 ? -3.391 13.276 -11.884 1.00 68.50 175 GLU A CA 1
ATOM 1343 C C . GLU A 1 175 ? -3.139 12.651 -13.268 1.00 68.50 175 GLU A C 1
ATOM 1345 O O . GLU A 1 175 ? -2.023 12.236 -13.566 1.00 68.50 175 GLU A O 1
ATOM 1350 N N . GLY A 1 176 ? -4.161 12.539 -14.127 1.00 68.44 176 GLY A N 1
ATOM 1351 C CA . GLY A 1 176 ? -4.022 11.936 -15.457 1.00 68.44 176 GLY A CA 1
ATOM 1352 C C . GLY A 1 176 ? -3.757 10.424 -15.439 1.00 68.44 176 GLY A C 1
ATOM 1353 O O . GLY A 1 176 ? -3.444 9.839 -16.477 1.00 68.44 176 GLY A O 1
ATOM 1354 N N . ARG A 1 177 ? -3.920 9.767 -14.284 1.00 67.38 177 ARG A N 1
ATOM 1355 C CA . ARG A 1 177 ? -3.684 8.323 -14.104 1.00 67.38 177 ARG A CA 1
ATOM 1356 C C . ARG A 1 177 ? -4.811 7.452 -14.669 1.00 67.38 177 ARG A C 1
ATOM 1358 O O . ARG A 1 177 ? -4.650 6.246 -14.800 1.00 67.38 177 ARG A O 1
ATOM 1365 N N . MET A 1 178 ? -5.931 8.068 -15.048 1.00 70.31 178 MET A N 1
ATOM 1366 C CA . MET A 1 178 ? -7.138 7.408 -15.564 1.00 70.31 178 MET A CA 1
ATOM 1367 C C . MET A 1 178 ? -7.478 7.848 -16.997 1.00 70.31 178 MET A C 1
ATOM 1369 O O . MET A 1 178 ? -8.639 8.075 -17.337 1.00 70.31 178 MET A O 1
ATOM 1373 N N . ARG A 1 179 ? -6.459 8.008 -17.856 1.00 77.19 179 ARG A N 1
ATOM 1374 C CA . ARG A 1 179 ? -6.665 8.265 -19.294 1.00 77.19 179 ARG A CA 1
ATOM 1375 C C . ARG A 1 179 ? -7.390 7.076 -19.949 1.00 77.19 179 ARG A C 1
ATOM 1377 O O . ARG A 1 179 ? -7.126 5.939 -19.560 1.00 77.19 179 ARG A O 1
ATOM 1384 N N . PRO A 1 180 ? -8.208 7.288 -21.000 1.00 77.38 180 PRO A N 1
ATOM 1385 C CA . PRO A 1 180 ? -8.936 6.205 -21.679 1.00 77.38 180 PRO A CA 1
ATOM 1386 C C . PRO A 1 180 ? -8.062 5.030 -22.145 1.00 77.38 180 PRO A C 1
ATOM 1388 O O . PRO A 1 180 ? -8.533 3.901 -22.231 1.00 77.38 180 PRO A O 1
ATOM 1391 N N . HIS A 1 181 ? -6.783 5.283 -22.435 1.00 83.50 181 HIS A N 1
ATOM 1392 C CA . HIS A 1 181 ? -5.828 4.271 -22.887 1.00 83.50 181 HIS A CA 1
ATOM 1393 C C . HIS A 1 181 ? -4.842 3.806 -21.806 1.00 83.50 181 HIS A C 1
ATOM 1395 O O . HIS A 1 181 ? -3.987 2.982 -22.105 1.00 83.50 181 HIS A O 1
ATOM 1401 N N . ALA A 1 182 ? -4.972 4.261 -20.554 1.00 84.38 182 ALA A N 1
ATOM 1402 C CA . ALA A 1 182 ? -3.997 3.985 -19.496 1.00 84.38 182 ALA A CA 1
ATOM 1403 C C . ALA A 1 182 ? -3.776 2.480 -19.260 1.00 84.38 182 ALA A C 1
ATOM 1405 O O . ALA A 1 182 ? -2.639 2.039 -19.144 1.00 84.38 182 ALA A O 1
ATOM 1406 N N . ALA A 1 183 ? -4.843 1.675 -19.270 1.00 87.81 183 ALA A N 1
ATOM 1407 C CA . ALA A 1 183 ? -4.739 0.221 -19.130 1.00 87.81 183 ALA A CA 1
ATOM 1408 C C . ALA A 1 183 ? -3.972 -0.428 -20.299 1.00 87.81 183 ALA A C 1
ATOM 1410 O O . ALA A 1 183 ? -3.108 -1.276 -20.084 1.00 87.81 183 ALA A O 1
ATOM 1411 N N . ARG A 1 184 ? -4.256 -0.002 -21.538 1.00 91.19 184 ARG A N 1
ATOM 1412 C CA . ARG A 1 184 ? -3.550 -0.469 -22.742 1.00 91.19 184 ARG A CA 1
ATOM 1413 C C . ARG A 1 184 ? -2.074 -0.084 -22.685 1.00 91.19 184 ARG A C 1
ATOM 1415 O O . ARG A 1 184 ? -1.217 -0.915 -22.963 1.00 91.19 184 ARG A O 1
ATOM 1422 N N . ASP A 1 185 ? -1.787 1.161 -22.329 1.00 92.44 185 ASP A N 1
ATOM 1423 C CA . ASP A 1 185 ? -0.426 1.687 -22.317 1.00 92.44 185 ASP A CA 1
ATOM 1424 C C . ASP A 1 185 ? 0.401 1.050 -21.185 1.00 92.44 185 ASP A C 1
ATOM 1426 O O . ASP A 1 185 ? 1.570 0.730 -21.389 1.00 92.44 185 ASP A O 1
ATOM 1430 N N . ALA A 1 186 ? -0.217 0.744 -20.036 1.00 91.75 186 ALA A N 1
ATOM 1431 C CA . ALA A 1 186 ? 0.407 -0.029 -18.961 1.00 91.75 186 ALA A CA 1
ATOM 1432 C C . ALA A 1 186 ? 0.759 -1.463 -19.396 1.00 91.75 186 ALA A C 1
ATOM 1434 O O . ALA A 1 186 ? 1.855 -1.937 -19.100 1.00 91.75 186 ALA A O 1
ATOM 1435 N N . LEU A 1 187 ? -0.128 -2.145 -20.132 1.00 94.44 187 LEU A N 1
ATOM 1436 C CA . LEU A 1 187 ? 0.173 -3.463 -20.709 1.00 94.44 187 LEU A CA 1
ATOM 1437 C C . LEU A 1 187 ? 1.318 -3.381 -21.725 1.00 94.44 187 LEU A C 1
ATOM 1439 O O . LEU A 1 187 ? 2.247 -4.179 -21.658 1.00 94.44 187 LEU A O 1
ATOM 1443 N N . ALA A 1 188 ? 1.308 -2.379 -22.606 1.00 96.00 188 ALA A N 1
ATOM 1444 C CA . ALA A 1 188 ? 2.385 -2.174 -23.572 1.00 96.00 188 ALA A CA 1
ATOM 1445 C C . ALA A 1 188 ? 3.734 -1.883 -22.887 1.00 96.00 188 ALA A C 1
ATOM 1447 O O . ALA A 1 188 ? 4.764 -2.417 -23.295 1.00 96.00 188 ALA A O 1
ATOM 1448 N N . ALA A 1 189 ? 3.736 -1.074 -21.822 1.00 96.06 189 ALA A N 1
ATOM 1449 C CA . ALA A 1 189 ? 4.922 -0.797 -21.013 1.00 96.06 189 ALA A CA 1
ATOM 1450 C C . ALA A 1 189 ? 5.455 -2.069 -20.332 1.00 96.06 189 ALA A C 1
ATOM 1452 O O . ALA A 1 189 ? 6.662 -2.322 -20.328 1.00 96.06 189 ALA A O 1
ATOM 1453 N N . ARG A 1 190 ? 4.552 -2.897 -19.795 1.00 96.19 190 ARG A N 1
ATOM 1454 C CA . ARG A 1 190 ? 4.879 -4.198 -19.203 1.00 96.19 190 ARG A CA 1
ATOM 1455 C C . ARG A 1 190 ? 5.511 -5.141 -20.228 1.00 96.19 190 ARG A C 1
ATOM 1457 O O . ARG A 1 190 ? 6.558 -5.719 -19.948 1.00 96.19 190 ARG A O 1
ATOM 1464 N N . ASP A 1 191 ? 4.910 -5.267 -21.408 1.00 97.19 191 ASP A N 1
ATOM 1465 C CA . ASP A 1 191 ? 5.401 -6.138 -22.480 1.00 97.19 191 ASP A CA 1
ATOM 1466 C C . ASP A 1 191 ? 6.764 -5.675 -23.007 1.00 97.19 191 ASP A C 1
ATOM 1468 O O . ASP A 1 191 ? 7.655 -6.498 -23.228 1.00 97.19 191 ASP A O 1
ATOM 1472 N N . LEU A 1 192 ? 6.964 -4.358 -23.127 1.00 97.69 192 LEU A N 1
ATOM 1473 C CA . LEU A 1 192 ? 8.249 -3.766 -23.493 1.00 97.69 192 LEU A CA 1
ATOM 1474 C C . LEU A 1 192 ? 9.361 -4.186 -22.523 1.00 97.69 192 LEU A C 1
ATOM 1476 O O . LEU A 1 192 ? 10.445 -4.577 -22.959 1.00 97.69 192 LEU A O 1
ATOM 1480 N N . TRP A 1 193 ? 9.098 -4.120 -21.215 1.00 97.69 193 TRP A N 1
ATOM 1481 C CA . TRP A 1 193 ? 10.080 -4.513 -20.205 1.00 97.69 193 TRP A CA 1
ATOM 1482 C C . TRP A 1 193 ? 10.294 -6.027 -20.157 1.00 97.69 193 TRP A C 1
ATOM 1484 O O . TRP A 1 193 ? 11.428 -6.494 -20.049 1.00 97.69 193 TRP A O 1
ATOM 1494 N N . LEU A 1 194 ? 9.221 -6.810 -20.279 1.00 95.81 194 LEU A N 1
ATOM 1495 C CA . LEU A 1 194 ? 9.284 -8.271 -20.292 1.00 95.81 194 LEU A CA 1
ATOM 1496 C C . LEU A 1 194 ? 10.136 -8.794 -21.457 1.00 95.81 194 LEU A C 1
ATOM 1498 O O . LEU A 1 194 ? 10.946 -9.700 -21.261 1.00 95.81 194 LEU A O 1
ATOM 1502 N N . ALA A 1 195 ? 9.996 -8.193 -22.640 1.00 95.06 195 ALA A N 1
ATOM 1503 C CA . ALA A 1 195 ? 10.710 -8.579 -23.853 1.00 95.06 195 ALA A CA 1
ATOM 1504 C C . ALA A 1 195 ? 12.158 -8.056 -23.932 1.00 95.06 195 ALA A C 1
ATOM 1506 O O . ALA A 1 195 ? 12.851 -8.330 -24.916 1.00 95.06 195 ALA A O 1
ATOM 1507 N N . ARG A 1 196 ? 12.636 -7.294 -22.935 1.00 95.50 196 ARG A N 1
ATOM 1508 C CA . ARG A 1 196 ? 13.974 -6.689 -22.982 1.00 95.50 196 ARG A CA 1
ATOM 1509 C C . ARG A 1 196 ? 15.069 -7.753 -23.103 1.00 95.50 196 ARG A C 1
ATOM 1511 O O . ARG A 1 196 ? 15.030 -8.796 -22.444 1.00 95.50 196 ARG A O 1
ATOM 1518 N N . ARG A 1 197 ? 16.105 -7.460 -23.894 1.00 94.44 197 ARG A N 1
ATOM 1519 C CA . ARG A 1 197 ? 17.329 -8.272 -23.918 1.00 94.44 197 ARG A CA 1
ATOM 1520 C C . ARG A 1 197 ? 18.002 -8.183 -22.544 1.00 94.44 197 ARG A C 1
ATOM 1522 O O . ARG A 1 197 ? 18.099 -7.108 -21.962 1.00 94.44 197 ARG A O 1
ATOM 1529 N N . ARG A 1 198 ? 18.429 -9.331 -22.012 1.00 93.25 198 ARG A N 1
ATOM 1530 C CA . ARG A 1 198 ? 19.037 -9.450 -20.668 1.00 93.25 198 ARG A CA 1
ATOM 1531 C C . ARG A 1 198 ? 20.500 -9.886 -20.687 1.00 93.25 198 ARG A C 1
ATOM 1533 O O . ARG A 1 198 ? 21.144 -9.849 -19.649 1.00 93.25 198 ARG A O 1
ATOM 1540 N N . ARG A 1 199 ? 20.997 -10.369 -21.829 1.00 94.81 199 ARG A N 1
ATOM 1541 C CA . ARG A 1 199 ? 22.368 -10.864 -21.994 1.00 94.81 199 ARG A CA 1
ATOM 1542 C C . ARG A 1 199 ? 23.064 -10.063 -23.078 1.00 94.81 199 ARG A C 1
ATOM 1544 O O . ARG A 1 199 ? 22.586 -10.050 -24.215 1.00 94.81 199 ARG A O 1
ATOM 1551 N N . PHE A 1 200 ? 24.170 -9.453 -22.703 1.00 96.94 200 PHE A N 1
ATOM 1552 C CA . PHE A 1 200 ? 25.054 -8.673 -23.552 1.00 96.94 200 PHE A CA 1
ATOM 1553 C C . PHE A 1 200 ? 26.470 -9.205 -23.353 1.00 96.94 200 PHE A C 1
ATOM 1555 O O . PHE A 1 200 ? 26.738 -9.850 -22.337 1.00 96.94 200 PHE A O 1
ATOM 1562 N N . ASP A 1 201 ? 27.329 -8.992 -24.343 1.00 96.94 201 ASP A N 1
ATOM 1563 C CA . ASP A 1 201 ? 28.731 -9.408 -24.252 1.00 96.94 201 ASP A CA 1
ATOM 1564 C C . ASP A 1 201 ? 29.554 -8.398 -23.433 1.00 96.94 201 ASP A C 1
ATOM 1566 O O . ASP A 1 201 ? 30.584 -8.758 -22.867 1.00 96.94 201 ASP A O 1
ATOM 1570 N N . ASP A 1 202 ? 29.065 -7.157 -23.343 1.00 97.00 202 ASP A N 1
ATOM 1571 C CA . ASP A 1 202 ? 29.632 -6.056 -22.573 1.00 97.00 202 ASP A CA 1
ATOM 1572 C C . ASP A 1 202 ? 28.594 -5.469 -21.601 1.00 97.00 202 ASP A C 1
ATOM 1574 O O . ASP A 1 202 ? 27.422 -5.279 -21.947 1.00 97.00 202 ASP A O 1
ATOM 1578 N N . ASP A 1 203 ? 29.030 -5.177 -20.375 1.00 96.94 203 ASP A N 1
ATOM 1579 C CA . ASP A 1 203 ? 28.150 -4.671 -19.320 1.00 96.94 203 ASP A CA 1
ATOM 1580 C C . ASP A 1 203 ? 27.646 -3.258 -19.637 1.00 96.94 203 ASP A C 1
ATOM 1582 O O . ASP A 1 203 ? 26.468 -2.976 -19.407 1.00 96.94 203 ASP A O 1
ATOM 1586 N N . ALA A 1 204 ? 28.494 -2.381 -20.191 1.00 97.31 204 ALA A N 1
ATOM 1587 C CA . ALA A 1 204 ? 28.095 -1.013 -20.523 1.00 97.31 204 ALA A CA 1
ATOM 1588 C C . ALA A 1 204 ? 27.010 -0.995 -21.612 1.00 97.31 204 ALA A C 1
ATOM 1590 O O . ALA A 1 204 ? 26.004 -0.305 -21.444 1.00 97.31 204 ALA A O 1
ATOM 1591 N N . GLU A 1 205 ? 27.124 -1.839 -22.646 1.00 97.31 205 GLU A N 1
ATOM 1592 C CA . GLU A 1 205 ? 26.044 -2.038 -23.630 1.00 97.31 205 GLU A CA 1
ATOM 1593 C C . GLU A 1 205 ? 24.728 -2.472 -22.953 1.00 97.31 205 GLU A C 1
ATOM 1595 O O . GLU A 1 205 ? 23.639 -2.005 -23.306 1.00 97.31 205 GLU A O 1
ATOM 1600 N N . GLY A 1 206 ? 24.816 -3.351 -21.951 1.00 97.62 206 GLY A N 1
ATOM 1601 C CA . GLY A 1 206 ? 23.660 -3.810 -21.187 1.00 97.62 206 GLY A CA 1
ATOM 1602 C C . GLY A 1 206 ? 22.986 -2.710 -20.365 1.00 97.62 206 GLY A C 1
ATOM 1603 O O . GLY A 1 206 ? 21.748 -2.654 -20.326 1.00 97.62 206 GLY A O 1
ATOM 1604 N N . PHE A 1 207 ? 23.769 -1.833 -19.730 1.00 97.56 207 PHE A N 1
ATOM 1605 C CA . PHE A 1 207 ? 23.254 -0.664 -19.012 1.00 97.56 207 PHE A CA 1
ATOM 1606 C C . PHE A 1 207 ? 22.560 0.306 -19.971 1.00 97.56 207 PHE A C 1
ATOM 1608 O O . PHE A 1 207 ? 21.375 0.586 -19.775 1.00 97.56 207 PHE A O 1
ATOM 1615 N N . ASP A 1 208 ? 23.226 0.708 -21.055 1.00 97.94 208 ASP A N 1
ATOM 1616 C CA . ASP A 1 208 ? 22.681 1.645 -22.046 1.00 97.94 208 ASP A CA 1
ATOM 1617 C C . ASP A 1 208 ? 21.354 1.138 -22.639 1.00 97.94 208 ASP A C 1
ATOM 1619 O O . ASP A 1 208 ? 20.353 1.862 -22.710 1.00 97.94 208 ASP A O 1
ATOM 1623 N N . ALA A 1 209 ? 21.295 -0.144 -23.018 1.00 97.81 209 ALA A N 1
ATOM 1624 C CA . ALA A 1 209 ? 20.083 -0.754 -23.563 1.00 97.81 209 ALA A CA 1
ATOM 1625 C C . ALA A 1 209 ? 18.937 -0.827 -22.536 1.00 97.81 209 ALA A C 1
ATOM 1627 O O . ALA A 1 209 ? 17.755 -0.689 -22.891 1.00 97.81 209 ALA A O 1
ATOM 1628 N N . THR A 1 210 ? 19.269 -1.050 -21.262 1.00 97.31 210 THR A N 1
ATOM 1629 C CA . THR A 1 210 ? 18.293 -1.103 -20.167 1.00 97.31 210 THR A CA 1
ATOM 1630 C C . THR A 1 210 ? 17.739 0.287 -19.867 1.00 97.31 210 THR A C 1
ATOM 1632 O O . THR A 1 210 ? 16.519 0.439 -19.791 1.00 97.31 210 THR A O 1
ATOM 1635 N N . GLU A 1 211 ? 18.592 1.308 -19.780 1.00 97.31 211 GLU A N 1
ATOM 1636 C CA . GLU A 1 211 ? 18.186 2.700 -19.560 1.00 97.31 211 GLU A CA 1
ATOM 1637 C C . GLU A 1 211 ? 17.308 3.222 -20.703 1.00 97.31 211 GLU A C 1
ATOM 1639 O O . GLU A 1 211 ? 16.231 3.773 -20.461 1.00 97.31 211 GLU A O 1
ATOM 1644 N N . ALA A 1 212 ? 17.687 2.954 -21.957 1.00 97.75 212 ALA A N 1
ATOM 1645 C CA . ALA A 1 212 ? 16.885 3.324 -23.123 1.00 97.75 212 ALA A CA 1
ATOM 1646 C C . ALA A 1 212 ? 15.507 2.631 -23.139 1.00 97.75 212 ALA A C 1
ATOM 1648 O O . ALA A 1 212 ? 14.507 3.190 -23.601 1.00 97.75 212 ALA A O 1
ATOM 1649 N N . THR A 1 213 ? 15.423 1.398 -22.635 1.00 98.12 213 THR A N 1
ATOM 1650 C CA . THR A 1 213 ? 14.147 0.682 -22.501 1.00 98.12 213 THR A CA 1
ATOM 1651 C C . THR A 1 213 ? 13.311 1.242 -21.353 1.00 98.12 213 THR A C 1
ATOM 1653 O O . THR A 1 213 ? 12.108 1.440 -21.529 1.00 98.12 213 THR A O 1
ATOM 1656 N N . LEU A 1 214 ? 13.937 1.569 -20.219 1.00 97.50 214 LEU A N 1
ATOM 1657 C CA . LEU A 1 214 ? 13.274 2.174 -19.066 1.00 97.50 214 LEU A CA 1
ATOM 1658 C C . LEU A 1 214 ? 12.676 3.542 -19.415 1.00 97.50 214 LEU A C 1
ATOM 1660 O O . LEU A 1 214 ? 11.524 3.803 -19.079 1.00 97.50 214 LEU A O 1
ATOM 1664 N N . ALA A 1 215 ? 13.410 4.384 -20.146 1.00 97.88 215 ALA A N 1
ATOM 1665 C CA . ALA A 1 215 ? 12.924 5.692 -20.581 1.00 97.88 215 ALA A CA 1
ATOM 1666 C C . ALA A 1 215 ? 11.627 5.578 -21.405 1.00 97.88 215 ALA A C 1
ATOM 1668 O O . ALA A 1 215 ? 10.633 6.239 -21.102 1.00 97.88 215 ALA A O 1
ATOM 1669 N N . ARG A 1 216 ? 11.597 4.665 -22.387 1.00 97.69 216 ARG A N 1
ATOM 1670 C CA . ARG A 1 216 ? 10.396 4.386 -23.198 1.00 97.69 216 ARG A CA 1
ATOM 1671 C C . ARG A 1 216 ? 9.250 3.807 -22.368 1.00 97.69 216 ARG A C 1
ATOM 1673 O O . ARG A 1 216 ? 8.088 4.122 -22.606 1.00 97.69 216 ARG A O 1
ATOM 1680 N N . MET A 1 217 ? 9.565 2.959 -21.391 1.00 96.81 217 MET A N 1
ATOM 1681 C CA . MET A 1 217 ? 8.572 2.380 -20.490 1.00 96.81 217 MET A CA 1
ATOM 1682 C C . MET A 1 217 ? 7.905 3.447 -19.613 1.00 96.81 217 MET A C 1
ATOM 1684 O O . MET A 1 217 ? 6.687 3.419 -19.455 1.00 96.81 217 MET A O 1
ATOM 1688 N N . ILE A 1 218 ? 8.682 4.391 -19.072 1.00 95.69 218 ILE A N 1
ATOM 1689 C CA . ILE A 1 218 ? 8.169 5.515 -18.275 1.00 95.69 218 ILE A CA 1
ATOM 1690 C C . ILE A 1 218 ? 7.226 6.379 -19.115 1.00 95.69 218 ILE A C 1
ATOM 1692 O O . ILE A 1 218 ? 6.149 6.744 -18.640 1.00 95.69 218 ILE A O 1
ATOM 1696 N N . GLU A 1 219 ? 7.598 6.666 -20.364 1.00 94.25 219 GLU A N 1
ATOM 1697 C CA . GLU A 1 219 ? 6.759 7.427 -21.293 1.00 94.25 219 GLU A CA 1
ATOM 1698 C C . GLU A 1 219 ? 5.419 6.723 -21.558 1.00 94.25 219 GLU A C 1
ATOM 1700 O O . GLU A 1 219 ? 4.361 7.339 -21.412 1.00 94.25 219 GLU A O 1
ATOM 1705 N N . LEU A 1 220 ? 5.448 5.420 -21.867 1.00 93.56 220 LEU A N 1
ATOM 1706 C CA . LEU A 1 220 ? 4.239 4.620 -22.096 1.00 93.56 220 LEU A CA 1
ATOM 1707 C C . LEU A 1 220 ? 3.356 4.539 -20.846 1.00 93.56 220 LEU A C 1
ATOM 1709 O O . LEU A 1 220 ? 2.158 4.805 -20.916 1.00 93.56 220 LEU A O 1
ATOM 1713 N N . ALA A 1 221 ? 3.939 4.226 -19.687 1.00 91.44 221 ALA A N 1
ATOM 1714 C CA . ALA A 1 221 ? 3.202 4.168 -18.427 1.00 91.44 221 ALA A CA 1
ATOM 1715 C C . ALA A 1 221 ? 2.607 5.536 -18.040 1.00 91.44 221 ALA A C 1
ATOM 1717 O O . ALA A 1 221 ? 1.604 5.603 -17.329 1.00 91.44 221 ALA A O 1
ATOM 1718 N N . GLY A 1 222 ? 3.218 6.637 -18.495 1.00 89.00 222 GLY A N 1
ATOM 1719 C CA . GLY A 1 222 ? 2.829 8.004 -18.147 1.00 89.00 222 GLY A CA 1
ATOM 1720 C C . GLY A 1 222 ? 3.052 8.346 -16.672 1.00 89.00 222 GLY A C 1
ATOM 1721 O O . GLY A 1 222 ? 2.500 9.327 -16.180 1.00 89.00 222 GLY A O 1
ATOM 1722 N N . SER A 1 223 ? 3.814 7.521 -15.952 1.00 88.94 223 SER A N 1
ATOM 1723 C CA . SER A 1 223 ? 4.123 7.673 -14.533 1.00 88.94 223 SER A CA 1
ATOM 1724 C C . SER A 1 223 ? 5.369 6.862 -14.190 1.00 88.94 223 SER A C 1
ATOM 1726 O O . SER A 1 223 ? 5.444 5.669 -14.493 1.00 88.94 223 SER A O 1
ATOM 1728 N N . VAL A 1 224 ? 6.325 7.504 -13.516 1.00 93.38 224 VAL A N 1
ATOM 1729 C CA . VAL A 1 224 ? 7.520 6.834 -12.982 1.00 93.38 224 VAL A CA 1
ATOM 1730 C C . VAL A 1 224 ? 7.123 5.779 -11.951 1.00 93.38 224 VAL A C 1
ATOM 1732 O O . VAL A 1 224 ? 7.626 4.663 -12.005 1.00 93.38 224 VAL A O 1
ATOM 1735 N N . ASP A 1 225 ? 6.170 6.082 -11.067 1.00 92.62 225 ASP A N 1
ATOM 1736 C CA . ASP A 1 225 ? 5.725 5.146 -10.029 1.00 92.62 225 ASP A CA 1
ATOM 1737 C C . ASP A 1 225 ? 5.094 3.883 -10.627 1.00 92.62 225 ASP A C 1
ATOM 1739 O O . ASP A 1 225 ? 5.368 2.766 -10.178 1.00 92.62 225 ASP A O 1
ATOM 1743 N N . LEU A 1 226 ? 4.248 4.051 -11.652 1.00 92.12 226 LEU A N 1
ATOM 1744 C CA . LEU A 1 226 ? 3.635 2.921 -12.345 1.00 92.12 226 LEU A CA 1
ATOM 1745 C C . LEU A 1 226 ? 4.688 2.117 -13.113 1.00 92.12 226 LEU A C 1
ATOM 1747 O O . LEU A 1 226 ? 4.671 0.891 -13.044 1.00 92.12 226 LEU A O 1
ATOM 1751 N N . ALA A 1 227 ? 5.625 2.781 -13.796 1.00 95.38 227 ALA A N 1
ATOM 1752 C CA . ALA A 1 227 ? 6.730 2.100 -14.463 1.00 95.38 227 ALA A CA 1
ATOM 1753 C C . ALA A 1 227 ? 7.562 1.275 -13.466 1.00 95.38 227 ALA A C 1
ATOM 1755 O O . ALA A 1 227 ? 7.765 0.086 -13.692 1.00 95.38 227 ALA A O 1
ATOM 1756 N N . CYS A 1 228 ? 7.949 1.853 -12.325 1.00 95.88 228 CYS A N 1
ATOM 1757 C CA . CYS A 1 228 ? 8.645 1.143 -11.249 1.00 95.88 228 CYS A CA 1
ATOM 1758 C C . CYS A 1 228 ? 7.855 -0.077 -10.758 1.00 95.88 228 CYS A C 1
ATOM 1760 O O . CYS A 1 228 ? 8.414 -1.168 -10.643 1.00 95.88 228 CYS A O 1
ATOM 1762 N N . HIS A 1 229 ? 6.551 0.077 -10.504 1.00 94.62 229 HIS A N 1
ATOM 1763 C CA . HIS A 1 229 ? 5.688 -1.035 -10.104 1.00 94.62 229 HIS A CA 1
ATOM 1764 C C . HIS A 1 229 ? 5.706 -2.175 -11.136 1.00 94.62 229 HIS A C 1
ATOM 1766 O O . HIS A 1 229 ? 5.932 -3.329 -10.772 1.00 94.62 229 HIS A O 1
ATOM 1772 N N . LEU A 1 230 ? 5.524 -1.844 -12.417 1.00 95.56 230 LEU A N 1
ATOM 1773 C CA . LEU A 1 230 ? 5.516 -2.811 -13.514 1.00 95.56 230 LEU A CA 1
ATOM 1774 C C . LEU A 1 230 ? 6.881 -3.494 -13.696 1.00 95.56 230 LEU A C 1
ATOM 1776 O O . LEU A 1 230 ? 6.922 -4.695 -13.956 1.00 95.56 230 LEU A O 1
ATOM 1780 N N . VAL A 1 231 ? 7.997 -2.775 -13.516 1.00 96.56 231 VAL A N 1
ATOM 1781 C CA . VAL A 1 231 ? 9.345 -3.372 -13.529 1.00 96.56 231 VAL A CA 1
ATOM 1782 C C . VAL A 1 231 ? 9.441 -4.453 -12.457 1.00 96.56 231 VAL A C 1
ATOM 1784 O O . VAL A 1 231 ? 9.784 -5.591 -12.771 1.00 96.56 231 VAL A O 1
ATOM 1787 N N . PHE A 1 232 ? 9.093 -4.142 -11.204 1.00 95.25 232 PHE A N 1
ATOM 1788 C CA . PHE A 1 232 ? 9.161 -5.123 -10.116 1.00 95.25 232 PHE A CA 1
ATOM 1789 C C . PHE A 1 232 ? 8.192 -6.293 -10.308 1.00 95.25 232 PHE A C 1
ATOM 1791 O O . PHE A 1 232 ? 8.543 -7.426 -9.980 1.00 95.25 232 PHE A O 1
ATOM 1798 N N . GLU A 1 233 ? 6.995 -6.047 -10.848 1.00 94.31 233 GLU A N 1
ATOM 1799 C CA . GLU A 1 233 ? 6.051 -7.103 -11.230 1.00 94.31 233 GLU A CA 1
ATOM 1800 C C . GLU A 1 233 ? 6.685 -8.080 -12.231 1.00 94.31 233 GLU A C 1
ATOM 1802 O O . GLU A 1 233 ? 6.724 -9.287 -11.983 1.00 94.31 233 GLU A O 1
ATOM 1807 N N . VAL A 1 234 ? 7.231 -7.554 -13.329 1.00 95.44 234 VAL A N 1
ATOM 1808 C CA . VAL A 1 234 ? 7.829 -8.350 -14.406 1.00 95.44 234 VAL A CA 1
ATOM 1809 C C . VAL A 1 234 ? 9.077 -9.092 -13.938 1.00 95.44 234 VAL A C 1
ATOM 1811 O O . VAL A 1 234 ? 9.233 -10.276 -14.237 1.00 95.44 234 VAL A O 1
ATOM 1814 N N . GLU A 1 235 ? 9.971 -8.426 -13.205 1.00 95.81 235 GLU A N 1
ATOM 1815 C CA . GLU A 1 235 ? 11.191 -9.059 -12.700 1.00 95.81 235 GLU A CA 1
ATOM 1816 C C . GLU A 1 235 ? 10.861 -10.191 -11.724 1.00 95.81 235 GLU A C 1
ATOM 1818 O O . GLU A 1 235 ? 11.426 -11.278 -11.842 1.00 95.81 235 GLU A O 1
ATOM 1823 N N . ARG A 1 236 ? 9.895 -9.992 -10.818 1.00 93.94 236 ARG A N 1
ATOM 1824 C CA . ARG A 1 236 ? 9.437 -11.051 -9.909 1.00 93.94 236 ARG A CA 1
ATOM 1825 C C . ARG A 1 236 ? 8.911 -12.259 -10.681 1.00 93.94 236 ARG A C 1
ATOM 1827 O O . ARG A 1 236 ? 9.348 -13.375 -10.412 1.00 93.94 236 ARG A O 1
ATOM 1834 N N . ALA A 1 237 ? 8.023 -12.037 -11.651 1.00 92.94 237 ALA A N 1
ATOM 1835 C CA . ALA A 1 237 ? 7.454 -13.113 -12.460 1.00 92.94 237 ALA A CA 1
ATOM 1836 C C . ALA A 1 237 ? 8.541 -13.892 -13.219 1.00 92.94 237 ALA A C 1
ATOM 1838 O O . ALA A 1 237 ? 8.533 -15.121 -13.233 1.00 92.94 237 ALA A O 1
ATOM 1839 N N . TYR A 1 238 ? 9.518 -13.189 -13.795 1.00 93.00 238 TYR A N 1
ATOM 1840 C CA . TYR A 1 238 ? 10.651 -13.814 -14.471 1.00 93.00 238 TYR A CA 1
ATOM 1841 C C . TYR A 1 238 ? 11.467 -14.711 -13.530 1.00 93.00 238 TYR A C 1
ATOM 1843 O O . TYR A 1 238 ? 11.754 -15.854 -13.886 1.00 93.00 238 TYR A O 1
ATOM 1851 N N . TRP A 1 239 ? 11.812 -14.231 -12.332 1.00 91.50 239 TRP A N 1
ATOM 1852 C CA . TRP A 1 239 ? 12.611 -15.005 -11.378 1.00 91.50 239 TRP A CA 1
ATOM 1853 C C . TRP A 1 239 ? 11.851 -16.175 -10.753 1.00 91.50 239 TRP A C 1
ATOM 1855 O O . TRP A 1 239 ? 12.465 -17.198 -10.491 1.00 91.50 239 TRP A O 1
ATOM 1865 N N . GLN A 1 240 ? 10.536 -16.058 -10.559 1.00 90.31 240 GLN A N 1
ATOM 1866 C CA . GLN A 1 240 ? 9.696 -17.153 -10.057 1.00 90.31 240 GLN A CA 1
ATOM 1867 C C . GLN A 1 240 ? 9.384 -18.218 -11.121 1.00 90.31 240 GLN A C 1
ATOM 1869 O O . GLN A 1 240 ? 9.014 -19.334 -10.776 1.00 90.31 240 GLN A O 1
ATOM 1874 N N . SER A 1 241 ? 9.501 -17.876 -12.408 1.00 86.56 241 SER A N 1
ATOM 1875 C CA . SER A 1 241 ? 9.270 -18.809 -13.523 1.00 86.56 241 SER A CA 1
ATOM 1876 C C . SER A 1 241 ? 10.473 -19.693 -13.877 1.00 86.56 241 SER A C 1
ATOM 1878 O O . SER A 1 241 ? 10.356 -20.558 -14.745 1.00 86.56 241 SER A O 1
ATOM 1880 N N . ARG A 1 242 ? 11.630 -19.441 -13.260 1.00 70.56 242 ARG A N 1
ATOM 1881 C CA . ARG A 1 242 ? 12.887 -20.163 -13.480 1.00 70.56 242 ARG A CA 1
ATOM 1882 C C . ARG A 1 242 ? 13.163 -21.138 -12.354 1.00 70.56 242 ARG A C 1
ATOM 1884 O O . ARG A 1 242 ? 13.749 -22.193 -12.676 1.00 70.56 242 ARG A O 1
#

Foldseek 3Di:
DDDDDDDDDDDDDQDDQVVLVVVQVVLVVQQLVFAVVLVVVQVCCCVPPVDGQQVFWQAWEFEADPCVVVVCVVSQWDWDPAALDVPWIWTDHPNDDHHIYTHDYDDADGTAETEGEDQDPVVVCVVVVNPFDWQADDVAQWIWTWDHGNGYIYIYIHGQLDDHNDRDDDVCVVLVCDPPCLSVLLVVLLVLLLPQDQDDPDVVVNVVSNVVSLVVSCVSNVHPSNSVSSNVVSVVVVVVVD